Protein AF-A0A242CIC7-F1 (afdb_monomer)

Solvent-accessible surface area (backbone atoms only — not comparable to full-atom values): 12440 Å² total; per-residue (Å²): 144,64,64,70,62,53,52,51,50,52,54,49,51,50,52,51,52,51,50,51,50,53,52,51,51,52,52,53,53,57,56,50,52,55,54,49,56,48,49,65,59,65,66,69,69,70,73,77,73,68,78,68,70,86,58,58,61,48,79,48,71,53,71,60,80,69,95,62,93,54,74,66,44,75,40,49,36,36,38,29,45,32,29,76,38,94,53,45,26,36,42,35,35,36,75,48,55,43,27,36,24,71,46,100,85,60,76,71,42,80,46,87,42,37,66,61,77,85,74,32,29,34,46,64,65,62,46,68,89,56,33,43,70,45,89,76,72,34,34,33,43,52,55,77,32,44,58,73,32,63,55,73,56,49,28,52,40,38,28,45,36,65,89,53,56,56,83,72,56,63,82,37,48,79,46,72,48,76,47,77,49,59,37,55,56,55,85,64,48,53,29,44,72,74,48,78,58,46,79,62,90,46,82,54,37,37,61,50,51,56,46,48,58,73,72,44,129

Sequence (217 aa):
MSVKKRRKKINFFKRLLLLILVVLMMVIIATRIHDVYAANKATDEEVNDFRVSDLKTTIKETFTPPKDLNVNTPIEKNVTILNDQHQDVFIRVLVLPTIIAKSSGGEDLILPASFKGENPQLAIPFETTNWIDGEDGYFYYTKKLKKGEKSTSLFKQVRIISENINKHYLNAEVTIEIKVEGINTTPFAYRDAWWAGETPTKEPRIGIDTQLKLQIE

Organism: NCBI:txid1834181

Mean predicted aligned error: 14.28 Å

pLDDT: mean 78.69, std 18.76, range [28.19, 98.44]

Structure (mmCIF, N/CA/C/O backbone):
data_AF-A0A242CIC7-F1
#
_entry.id   AF-A0A242CIC7-F1
#
loop_
_atom_site.group_PDB
_atom_site.id
_atom_site.type_symbol
_atom_site.label_atom_id
_atom_site.label_alt_id
_atom_site.label_comp_id
_atom_site.label_asym_id
_atom_site.label_entity_id
_atom_site.label_seq_id
_atom_site.pdbx_PDB_ins_code
_atom_site.Cartn_x
_atom_site.Cartn_y
_atom_site.Cartn_z
_atom_site.occupancy
_atom_site.B_iso_or_equiv
_atom_site.auth_seq_id
_atom_site.auth_comp_id
_atom_site.auth_asym_id
_atom_site.auth_atom_id
_atom_site.pdbx_PDB_model_num
ATOM 1 N N . MET A 1 1 ? 23.698 -62.688 75.841 1.00 53.62 1 MET A N 1
ATOM 2 C CA . MET A 1 1 ? 24.184 -62.104 74.562 1.00 53.62 1 MET A CA 1
ATOM 3 C C . MET A 1 1 ? 23.036 -61.816 73.562 1.00 53.62 1 MET A C 1
ATOM 5 O O . MET A 1 1 ? 23.097 -62.254 72.421 1.00 53.62 1 MET A O 1
ATOM 9 N N . SER A 1 2 ? 21.978 -61.081 73.956 1.00 57.16 2 SER A N 1
ATOM 10 C CA . SER A 1 2 ? 20.703 -61.032 73.188 1.00 57.16 2 SER A CA 1
ATOM 11 C C . SER A 1 2 ? 20.239 -59.620 72.760 1.00 57.16 2 SER A C 1
ATOM 13 O O . SER A 1 2 ? 19.702 -59.442 71.669 1.00 57.16 2 SER A O 1
ATOM 15 N N . VAL A 1 3 ? 20.542 -58.565 73.527 1.00 53.34 3 VAL A N 1
ATOM 16 C CA . VAL A 1 3 ? 19.965 -57.223 73.275 1.00 53.34 3 VAL A CA 1
ATOM 17 C C . VAL A 1 3 ? 20.714 -56.414 72.198 1.00 53.34 3 VAL A C 1
ATOM 19 O O . VAL A 1 3 ? 20.081 -55.788 71.346 1.00 53.34 3 VAL A O 1
ATOM 22 N N . LYS A 1 4 ? 22.059 -56.465 72.152 1.00 51.59 4 LYS A N 1
ATOM 23 C CA . LYS A 1 4 ? 22.872 -55.741 71.141 1.00 51.59 4 LYS A CA 1
ATOM 24 C C . LYS A 1 4 ? 22.633 -56.244 69.706 1.00 51.59 4 LYS A C 1
ATOM 26 O O . LYS A 1 4 ? 22.556 -55.429 68.789 1.00 51.59 4 LYS A O 1
ATOM 31 N N . LYS A 1 5 ? 22.462 -57.562 69.503 1.00 53.44 5 LYS A N 1
ATOM 32 C CA . LYS A 1 5 ? 22.128 -58.154 68.188 1.00 53.44 5 LYS A CA 1
ATOM 33 C C . LYS A 1 5 ? 20.717 -57.760 67.730 1.00 53.44 5 LYS A C 1
ATOM 35 O O . LYS A 1 5 ? 20.535 -57.443 66.558 1.00 53.44 5 LYS A O 1
ATOM 40 N N . ARG A 1 6 ? 19.748 -57.699 68.655 1.00 54.16 6 ARG A N 1
ATOM 41 C CA . ARG A 1 6 ? 18.365 -57.273 68.377 1.00 54.16 6 ARG A CA 1
ATOM 42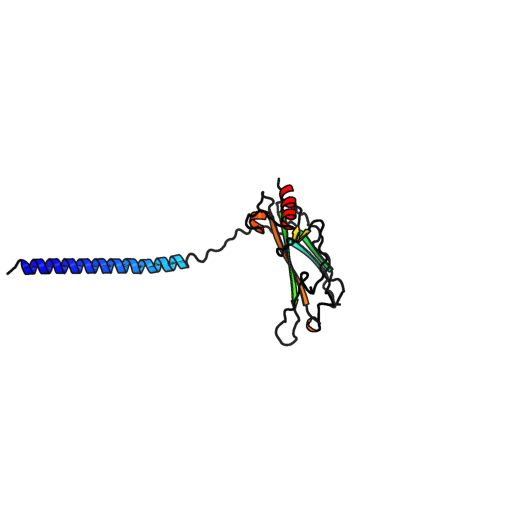 C C . ARG A 1 6 ? 18.293 -55.787 67.995 1.00 54.16 6 ARG A C 1
ATOM 44 O O . ARG A 1 6 ? 17.684 -55.467 66.983 1.00 54.16 6 ARG A O 1
ATOM 51 N N . ARG A 1 7 ? 19.012 -54.899 68.703 1.00 54.88 7 ARG A N 1
ATOM 52 C CA . ARG A 1 7 ? 19.146 -53.470 68.333 1.00 54.88 7 ARG A CA 1
ATOM 53 C C . ARG A 1 7 ? 19.857 -53.259 66.987 1.00 54.88 7 ARG A C 1
ATOM 55 O O . ARG A 1 7 ? 19.391 -52.451 66.192 1.00 54.88 7 ARG A O 1
ATOM 62 N N . LYS A 1 8 ? 20.930 -54.009 66.685 1.00 54.97 8 LYS A N 1
ATOM 63 C CA . LYS A 1 8 ? 21.594 -53.963 65.362 1.00 54.97 8 LYS A CA 1
ATOM 64 C C . LYS A 1 8 ? 20.674 -54.438 64.230 1.00 54.97 8 LYS A C 1
ATOM 66 O O . LYS A 1 8 ? 20.627 -53.771 63.204 1.00 54.97 8 LYS A O 1
ATOM 71 N N . LYS A 1 9 ? 19.906 -55.521 64.427 1.00 57.75 9 LYS A N 1
ATOM 72 C CA . LYS A 1 9 ? 18.885 -55.976 63.463 1.00 57.75 9 LYS A CA 1
ATOM 73 C C . LYS A 1 9 ? 17.794 -54.924 63.254 1.00 57.75 9 LYS A C 1
ATOM 75 O O . LYS A 1 9 ? 17.477 -54.631 62.114 1.00 57.75 9 LYS A O 1
ATOM 80 N N . ILE A 1 10 ? 17.275 -54.304 64.316 1.00 59.38 10 ILE A N 1
ATOM 81 C CA . ILE A 1 10 ? 16.257 -53.241 64.207 1.00 59.38 10 ILE A CA 1
ATOM 82 C C . ILE A 1 10 ? 16.804 -52.027 63.443 1.00 59.38 10 ILE A C 1
ATOM 84 O O . ILE A 1 10 ? 16.120 -51.499 62.575 1.00 59.38 10 ILE A O 1
ATOM 88 N N . ASN A 1 11 ? 18.046 -51.609 63.703 1.00 59.47 11 ASN A N 1
ATOM 89 C CA . ASN A 1 11 ? 18.667 -50.499 62.974 1.00 59.47 11 ASN A CA 1
ATOM 90 C C . ASN A 1 11 ? 18.975 -50.860 61.511 1.00 59.47 11 ASN A C 1
ATOM 92 O O . ASN A 1 11 ? 18.881 -49.995 60.646 1.00 59.47 11 ASN A O 1
ATOM 96 N N . PHE A 1 12 ? 19.301 -52.125 61.226 1.00 70.38 12 PHE A N 1
ATOM 97 C CA . PHE A 1 12 ? 19.456 -52.639 59.864 1.00 70.38 12 PHE A CA 1
ATOM 98 C C . PHE A 1 12 ? 18.117 -52.646 59.115 1.00 70.38 12 PHE A C 1
ATOM 100 O O . PHE A 1 12 ? 18.045 -52.098 58.025 1.00 70.38 12 PHE A O 1
ATOM 107 N N . PHE A 1 13 ? 17.040 -53.152 59.729 1.00 71.44 13 PHE A N 1
ATOM 108 C CA . PHE A 1 13 ? 15.692 -53.117 59.152 1.00 71.44 13 PHE A CA 1
ATOM 109 C C . PHE A 1 13 ? 15.174 -51.689 58.956 1.00 71.44 13 PHE A C 1
ATOM 111 O O . PHE A 1 13 ? 14.555 -51.418 57.939 1.00 71.44 13 PHE A O 1
ATOM 118 N N . LYS A 1 14 ? 15.472 -50.752 59.867 1.00 70.00 14 LYS A N 1
ATOM 119 C CA . LYS A 1 14 ? 15.133 -49.328 59.693 1.00 70.00 14 LYS A CA 1
ATOM 120 C C . LYS A 1 14 ? 15.896 -48.685 58.534 1.00 70.00 14 LYS A C 1
ATOM 122 O O . LYS A 1 14 ? 15.297 -47.943 57.769 1.00 70.00 14 LYS A O 1
ATOM 127 N N . ARG A 1 15 ? 17.194 -48.975 58.381 1.00 73.00 15 ARG A N 1
ATOM 128 C CA . ARG A 1 15 ? 18.002 -48.487 57.246 1.00 73.00 15 ARG A CA 1
ATOM 129 C C . ARG A 1 15 ? 17.564 -49.113 55.922 1.00 73.00 15 ARG A C 1
ATOM 131 O O . ARG A 1 15 ? 17.525 -48.413 54.921 1.00 73.00 15 ARG A O 1
ATOM 138 N N . LEU A 1 16 ? 17.189 -50.391 55.936 1.00 78.12 16 LEU A N 1
ATOM 139 C CA . LEU A 1 16 ? 16.638 -51.096 54.780 1.00 78.12 16 LEU A CA 1
ATOM 140 C C . LEU A 1 16 ? 15.267 -50.530 54.385 1.00 78.12 16 LEU A C 1
ATOM 142 O O . LEU A 1 16 ? 15.045 -50.247 53.217 1.00 78.12 16 LEU A O 1
ATOM 146 N N . LEU A 1 17 ? 14.385 -50.285 55.359 1.00 81.44 17 LEU A N 1
ATOM 147 C CA . LEU A 1 17 ? 13.091 -49.631 55.146 1.00 81.44 17 LEU A CA 1
ATOM 148 C C . LEU A 1 17 ? 13.265 -48.218 54.572 1.00 81.44 17 LEU A C 1
ATOM 150 O O . LEU A 1 17 ? 12.546 -47.837 53.655 1.00 81.44 17 LEU A O 1
ATOM 154 N N . LEU A 1 18 ? 14.239 -47.457 55.081 1.00 79.81 18 LEU A N 1
ATOM 155 C CA . LEU A 1 18 ? 14.525 -46.100 54.617 1.00 79.81 18 LEU A CA 1
ATOM 156 C C . LEU A 1 18 ? 15.101 -46.097 53.192 1.00 79.81 18 LEU A C 1
ATOM 158 O O . LEU A 1 18 ? 14.697 -45.273 52.381 1.00 79.81 18 LEU A O 1
ATOM 162 N N . LEU A 1 19 ? 15.968 -47.060 52.858 1.00 82.62 19 LEU A N 1
ATOM 163 C CA . LEU A 1 19 ? 16.454 -47.268 51.490 1.00 82.62 19 LEU A CA 1
ATOM 164 C C . LEU A 1 19 ? 15.319 -47.638 50.528 1.00 82.62 19 LEU A C 1
ATOM 166 O O . LEU A 1 19 ? 15.247 -47.075 49.441 1.00 82.62 19 LEU A O 1
ATOM 170 N N . ILE A 1 20 ? 14.407 -48.525 50.936 1.00 84.88 20 ILE A N 1
ATOM 171 C CA . ILE A 1 20 ? 13.237 -48.899 50.128 1.00 84.88 20 ILE A CA 1
ATOM 172 C C . ILE A 1 20 ? 12.343 -47.679 49.880 1.00 84.88 20 ILE A C 1
ATOM 174 O O . ILE A 1 20 ? 11.916 -47.466 48.752 1.00 84.88 20 ILE A O 1
ATOM 178 N N . LEU A 1 21 ? 12.111 -46.844 50.897 1.00 81.94 21 LEU A N 1
ATOM 179 C CA . LEU A 1 21 ? 11.338 -45.604 50.770 1.00 81.94 21 LEU A CA 1
ATOM 180 C C . LEU A 1 21 ? 11.982 -44.601 49.804 1.00 81.94 21 LEU A C 1
ATOM 182 O O . LEU A 1 21 ? 11.282 -44.016 48.981 1.00 81.94 21 LEU A O 1
ATOM 186 N N . VAL A 1 22 ? 13.307 -44.431 49.863 1.00 83.88 22 VAL A N 1
ATOM 187 C CA . VAL A 1 22 ? 14.047 -43.546 48.946 1.00 83.88 22 VAL A CA 1
ATOM 188 C C . VAL A 1 22 ? 13.984 -44.062 47.508 1.00 83.88 22 VAL A C 1
ATOM 190 O O . VAL A 1 22 ? 13.754 -43.282 46.587 1.00 83.88 22 VAL A O 1
ATOM 193 N N . VAL A 1 23 ? 14.127 -45.374 47.302 1.00 84.31 23 VAL A N 1
ATOM 194 C CA . VAL A 1 23 ? 13.991 -45.986 45.971 1.00 84.31 23 VAL A CA 1
ATOM 195 C C . VAL A 1 23 ? 12.563 -45.831 45.447 1.00 84.31 23 VAL A C 1
ATOM 197 O O . VAL A 1 23 ? 12.385 -45.447 44.295 1.00 84.31 23 VAL A O 1
ATOM 200 N N . LEU A 1 24 ? 11.548 -46.037 46.292 1.00 82.00 24 LEU A N 1
ATOM 201 C CA . LEU A 1 24 ? 10.144 -45.839 45.924 1.00 82.00 24 LEU A CA 1
ATOM 202 C C . LEU A 1 24 ? 9.878 -44.386 45.499 1.00 82.00 24 LEU A C 1
ATOM 204 O O . LEU A 1 24 ? 9.210 -44.140 44.500 1.00 82.00 24 LEU A O 1
ATOM 208 N N . MET A 1 25 ? 10.457 -43.423 46.218 1.00 80.38 25 MET A N 1
ATOM 209 C CA . MET A 1 25 ? 10.353 -42.000 45.900 1.00 80.38 25 MET A CA 1
ATOM 210 C C . MET A 1 25 ? 11.054 -41.649 44.580 1.00 80.38 25 MET A C 1
ATOM 212 O O . MET A 1 25 ? 10.498 -40.893 43.787 1.00 80.38 25 MET A O 1
ATOM 216 N N . MET A 1 26 ? 12.219 -42.240 44.289 1.00 79.81 26 MET A N 1
ATOM 217 C CA . MET A 1 26 ? 12.889 -42.062 42.993 1.00 79.81 26 MET A CA 1
ATOM 218 C C . MET A 1 26 ? 12.098 -42.672 41.831 1.00 79.81 26 MET A C 1
ATOM 220 O O . MET A 1 26 ? 12.040 -42.065 40.765 1.00 79.81 26 MET A O 1
ATOM 224 N N . VAL A 1 27 ? 11.438 -43.817 42.033 1.00 79.25 27 VAL A N 1
ATOM 225 C CA . VAL A 1 27 ? 10.550 -44.420 41.023 1.00 79.25 27 VAL A CA 1
ATOM 226 C C . VAL A 1 27 ? 9.347 -43.512 40.749 1.00 79.25 27 VAL A C 1
ATOM 228 O O . VAL A 1 27 ? 9.020 -43.273 39.589 1.00 79.25 27 VAL A O 1
ATOM 231 N N . ILE A 1 28 ? 8.741 -42.926 41.789 1.00 76.62 28 ILE A N 1
ATOM 232 C CA . ILE A 1 28 ? 7.645 -41.958 41.627 1.00 76.62 28 ILE A CA 1
ATOM 233 C C . ILE A 1 28 ? 8.123 -40.735 40.830 1.00 76.62 28 ILE A C 1
ATOM 235 O O . ILE A 1 28 ? 7.464 -40.343 39.871 1.00 76.62 28 ILE A O 1
ATOM 239 N N . ILE A 1 29 ? 9.291 -40.168 41.152 1.00 73.38 29 ILE A N 1
ATOM 240 C CA . ILE A 1 29 ? 9.846 -39.020 40.414 1.00 73.38 29 ILE A CA 1
ATOM 241 C C . ILE A 1 29 ? 10.132 -39.390 38.948 1.00 73.38 29 ILE A C 1
ATOM 243 O O . ILE A 1 29 ? 9.762 -38.635 38.053 1.00 73.38 29 ILE A O 1
ATOM 247 N N . ALA A 1 30 ? 10.709 -40.566 38.680 1.00 68.50 30 ALA A N 1
ATOM 248 C CA . ALA A 1 30 ? 11.001 -41.024 37.320 1.00 68.50 30 ALA A CA 1
ATOM 249 C C . ALA A 1 30 ? 9.732 -41.220 36.468 1.00 68.50 30 ALA A C 1
ATOM 251 O O . ALA A 1 30 ? 9.727 -40.851 35.296 1.00 68.50 30 ALA A O 1
ATOM 252 N N . THR A 1 31 ? 8.639 -41.729 37.054 1.00 62.94 31 THR A N 1
ATOM 253 C CA . THR A 1 31 ? 7.348 -41.840 36.345 1.00 62.94 31 THR A CA 1
ATOM 254 C C . THR A 1 31 ? 6.739 -40.473 36.019 1.00 62.94 31 THR A C 1
ATOM 256 O O . THR A 1 31 ? 6.221 -40.285 34.923 1.00 62.94 31 THR A O 1
ATOM 259 N N . ARG A 1 32 ? 6.888 -39.480 36.908 1.00 58.00 32 ARG A N 1
ATOM 260 C CA . ARG A 1 32 ? 6.399 -38.109 36.677 1.00 58.00 32 ARG A CA 1
ATOM 261 C C . ARG A 1 32 ? 7.165 -37.369 35.579 1.00 58.00 32 ARG A C 1
ATOM 263 O O . ARG A 1 32 ? 6.572 -36.542 34.899 1.00 58.00 32 ARG A O 1
ATOM 270 N N . ILE A 1 33 ? 8.453 -37.660 35.372 1.00 57.38 33 ILE A N 1
ATOM 271 C CA . ILE A 1 33 ? 9.244 -37.037 34.293 1.00 57.38 33 ILE A CA 1
ATOM 272 C C . ILE A 1 33 ? 8.679 -37.403 32.910 1.00 57.38 33 ILE A C 1
ATOM 274 O O . ILE A 1 33 ? 8.700 -36.567 32.011 1.00 57.38 33 ILE A O 1
ATOM 278 N N . HIS A 1 34 ? 8.117 -38.605 32.742 1.00 54.16 34 HIS A N 1
ATOM 279 C CA . HIS A 1 34 ? 7.520 -39.032 31.473 1.00 54.16 34 HIS A CA 1
ATOM 280 C C . HIS A 1 34 ? 6.208 -38.286 31.166 1.00 54.16 34 HIS A C 1
ATOM 282 O O . HIS A 1 34 ? 5.995 -37.872 30.026 1.00 54.16 34 HIS A O 1
ATOM 288 N N . ASP A 1 35 ? 5.380 -38.040 32.189 1.00 53.19 35 ASP A N 1
ATOM 289 C CA . ASP A 1 35 ? 4.156 -37.235 32.071 1.00 53.19 35 ASP A CA 1
ATOM 290 C C . ASP A 1 35 ? 4.476 -35.762 31.777 1.00 53.19 35 ASP A C 1
ATOM 292 O O . ASP A 1 35 ? 3.782 -35.130 30.991 1.00 53.19 35 ASP A O 1
ATOM 296 N N . VAL A 1 36 ? 5.551 -35.213 32.359 1.00 56.25 36 VAL A N 1
ATOM 297 C CA . VAL A 1 36 ? 6.012 -33.835 32.101 1.00 56.25 36 VAL A CA 1
ATOM 298 C C . VAL A 1 36 ? 6.609 -33.691 30.699 1.00 56.25 36 VAL A C 1
ATOM 300 O O . VAL A 1 36 ? 6.385 -32.679 30.045 1.00 56.25 36 VAL A O 1
ATOM 303 N N . TYR A 1 37 ? 7.335 -34.696 30.201 1.00 53.78 37 TYR A N 1
ATOM 304 C CA . TYR A 1 37 ? 7.873 -34.685 28.836 1.00 53.78 37 TYR A CA 1
ATOM 305 C C . TYR A 1 37 ? 6.760 -34.816 27.787 1.00 53.78 37 TYR A C 1
ATOM 307 O O . TYR A 1 37 ? 6.842 -34.201 26.727 1.00 53.78 37 TYR A O 1
ATOM 315 N N . ALA A 1 38 ? 5.701 -35.573 28.098 1.00 53.69 38 ALA A N 1
ATOM 316 C CA . ALA A 1 38 ? 4.487 -35.629 27.293 1.00 53.69 38 ALA A CA 1
ATOM 317 C C . ALA A 1 38 ? 3.666 -34.338 27.407 1.00 53.69 38 ALA A C 1
ATOM 319 O O . ALA A 1 38 ? 3.218 -33.853 26.385 1.00 53.69 38 ALA A O 1
ATOM 320 N N . ALA A 1 39 ? 3.520 -33.739 28.593 1.00 52.50 39 ALA A N 1
ATOM 321 C CA . ALA A 1 39 ? 2.802 -32.477 28.776 1.00 52.50 39 ALA A CA 1
ATOM 322 C C . ALA A 1 39 ? 3.506 -31.305 28.076 1.00 52.50 39 ALA A C 1
ATOM 324 O O . ALA A 1 39 ? 2.843 -30.559 27.374 1.00 52.50 39 ALA A O 1
ATOM 325 N N . ASN A 1 40 ? 4.839 -31.206 28.165 1.00 45.78 40 ASN A N 1
ATOM 326 C CA . ASN A 1 40 ? 5.616 -30.182 27.454 1.00 45.78 40 ASN A CA 1
ATOM 327 C C . ASN A 1 40 ? 5.707 -30.423 25.937 1.00 45.78 40 ASN A C 1
ATOM 329 O O . ASN A 1 40 ? 5.999 -29.487 25.205 1.00 45.78 40 ASN A O 1
ATOM 333 N N . LYS A 1 41 ? 5.476 -31.653 25.446 1.00 49.53 41 LYS A N 1
ATOM 334 C CA . LYS A 1 41 ? 5.282 -31.924 24.006 1.00 49.53 41 LYS A CA 1
ATOM 335 C C . LYS A 1 41 ? 3.821 -31.834 23.557 1.00 49.53 41 LYS A C 1
ATOM 337 O O . LYS A 1 41 ? 3.576 -31.674 22.370 1.00 49.53 41 LYS A O 1
ATOM 342 N N . ALA A 1 42 ? 2.867 -31.966 24.474 1.00 41.56 42 ALA A N 1
ATOM 343 C CA . ALA A 1 42 ? 1.435 -31.819 24.223 1.00 41.56 42 ALA A CA 1
ATOM 344 C C . ALA A 1 42 ? 0.977 -30.356 24.324 1.00 41.56 42 ALA A C 1
ATOM 346 O O . ALA A 1 42 ? -0.159 -30.052 23.980 1.00 41.56 42 ALA A O 1
ATOM 347 N N . THR A 1 43 ? 1.862 -29.451 24.745 1.00 47.97 43 THR A N 1
ATOM 348 C CA . THR A 1 43 ? 1.704 -27.995 24.661 1.00 47.97 43 THR A CA 1
ATOM 349 C C . THR A 1 43 ? 2.546 -27.403 23.531 1.00 47.97 43 THR A C 1
ATOM 351 O O . THR A 1 43 ? 3.192 -26.383 23.732 1.00 47.97 43 THR A O 1
ATOM 354 N N . ASP A 1 44 ? 2.602 -28.064 22.373 1.00 45.66 44 ASP A N 1
ATOM 355 C CA . ASP A 1 44 ? 3.184 -27.457 21.163 1.00 45.66 44 ASP A CA 1
ATOM 356 C C . ASP A 1 44 ? 2.474 -27.878 19.861 1.00 45.66 44 ASP A C 1
ATOM 358 O O . ASP A 1 44 ? 2.996 -27.742 18.759 1.00 45.66 44 ASP A O 1
ATOM 362 N N . GLU A 1 45 ? 1.223 -28.321 19.985 1.00 41.06 45 GLU A N 1
ATOM 363 C CA . GLU A 1 45 ? 0.196 -27.909 19.032 1.00 41.06 45 GLU A CA 1
ATOM 364 C C . GLU A 1 45 ? -0.716 -26.935 19.776 1.00 41.06 45 GLU A C 1
ATOM 366 O O . GLU A 1 45 ? -1.901 -27.186 20.002 1.00 41.06 45 GLU A O 1
ATOM 371 N N . GLU A 1 46 ? -0.167 -25.775 20.153 1.00 38.53 46 GLU A N 1
ATOM 372 C CA . GLU A 1 46 ? -0.998 -24.589 20.011 1.00 38.53 46 GLU A CA 1
ATOM 373 C C . GLU A 1 46 ? -1.301 -24.509 18.517 1.00 38.53 46 GLU A C 1
ATOM 375 O O . GLU A 1 46 ? -0.538 -23.967 17.715 1.00 38.53 46 GLU A O 1
ATOM 380 N N . VAL A 1 47 ? -2.421 -25.131 18.129 1.00 33.97 47 VAL A N 1
ATOM 381 C CA . VAL A 1 47 ? -3.205 -24.639 17.013 1.00 33.97 47 VAL A CA 1
ATOM 382 C C . VAL A 1 47 ? -3.407 -23.187 17.376 1.00 33.97 47 VAL A C 1
ATOM 384 O O . VAL A 1 47 ? -4.247 -22.836 18.203 1.00 33.97 47 VAL A O 1
ATOM 387 N N . ASN A 1 48 ? -2.537 -22.365 16.811 1.00 31.45 48 ASN A N 1
ATOM 388 C CA . ASN A 1 48 ? -2.710 -20.948 16.695 1.00 31.45 48 ASN A CA 1
ATOM 389 C C . ASN A 1 48 ? -3.941 -20.807 15.802 1.00 31.45 48 ASN A C 1
ATOM 391 O O . ASN A 1 48 ? -3.858 -20.501 14.614 1.00 31.45 48 ASN A O 1
ATOM 395 N N . ASP A 1 49 ? -5.110 -21.071 16.385 1.00 29.73 49 ASP A N 1
ATOM 396 C CA . ASP A 1 49 ? -6.374 -20.539 15.939 1.00 29.73 49 ASP A CA 1
ATOM 397 C C . ASP A 1 49 ? -6.288 -19.059 16.306 1.00 29.73 49 ASP A C 1
ATOM 399 O O . ASP A 1 49 ? -6.954 -18.541 17.206 1.00 29.73 49 ASP A O 1
ATOM 403 N N . PHE A 1 50 ? -5.361 -18.369 15.625 1.00 30.45 50 PHE A N 1
ATOM 404 C CA . PHE A 1 50 ? -5.496 -16.963 15.366 1.00 30.45 50 PHE A CA 1
ATOM 405 C C . PHE A 1 50 ? -6.908 -16.876 14.837 1.00 30.45 50 PHE A C 1
ATOM 407 O O . PHE A 1 50 ? -7.198 -17.347 13.738 1.00 30.45 50 PHE A O 1
ATOM 414 N N . ARG A 1 51 ? -7.805 -16.322 15.648 1.00 28.19 51 ARG A N 1
ATOM 415 C CA . ARG A 1 51 ? -9.068 -15.808 15.156 1.00 28.19 51 ARG A CA 1
ATOM 416 C C . ARG A 1 51 ? -8.677 -14.705 14.184 1.00 28.19 51 ARG A C 1
ATOM 418 O O . ARG A 1 51 ? -8.666 -13.531 14.542 1.00 28.19 51 ARG A O 1
ATOM 425 N N . VAL A 1 52 ? -8.316 -15.096 12.963 1.00 34.44 52 VAL A N 1
ATOM 426 C CA . VAL A 1 52 ? -8.403 -14.274 11.777 1.00 34.44 52 VAL A CA 1
ATOM 427 C C . VAL A 1 52 ? -9.885 -13.961 11.757 1.00 34.44 52 VAL A C 1
ATOM 429 O O . VAL A 1 52 ? -10.710 -14.779 11.356 1.00 34.44 52 VAL A O 1
ATOM 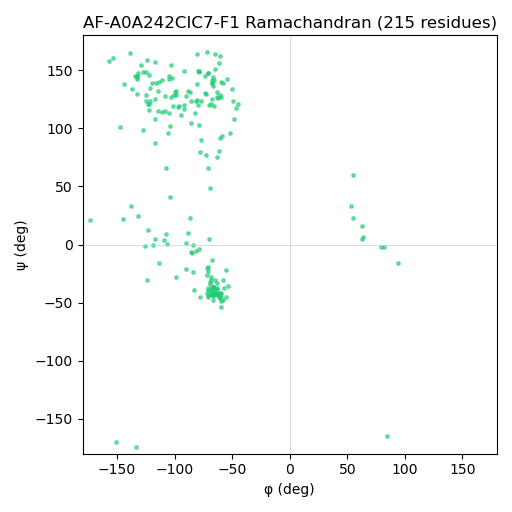432 N N . SER A 1 53 ? -10.250 -12.826 12.360 1.00 35.69 53 SER A N 1
ATOM 433 C CA . SER A 1 53 ? -11.537 -12.213 12.091 1.00 35.69 53 SER A CA 1
ATOM 434 C C . SER A 1 53 ? -11.667 -12.280 10.580 1.00 35.69 53 SER A C 1
ATOM 436 O O . SER A 1 53 ? -10.741 -11.857 9.890 1.00 35.69 53 SER A O 1
ATOM 438 N N . ASP A 1 54 ? -12.721 -12.948 10.116 1.00 40.88 54 ASP A N 1
ATOM 439 C CA . ASP A 1 54 ? -12.957 -13.406 8.743 1.00 40.88 54 ASP A CA 1
ATOM 440 C C . ASP A 1 54 ? -13.212 -12.198 7.807 1.00 40.88 54 ASP A C 1
ATOM 442 O O . ASP A 1 54 ? -14.191 -12.137 7.068 1.00 40.88 54 ASP A O 1
ATOM 446 N N . LEU A 1 55 ? -12.344 -11.186 7.901 1.00 45.84 55 LEU A N 1
ATOM 447 C CA . LEU A 1 55 ? -12.273 -9.944 7.154 1.00 45.84 55 LEU A CA 1
ATOM 448 C C . LEU A 1 55 ? -1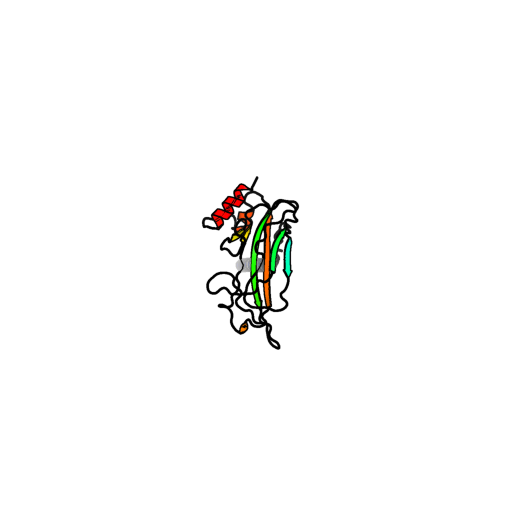1.777 -10.299 5.761 1.00 45.84 55 LEU A C 1
ATOM 450 O O . LEU A 1 55 ? -10.615 -10.115 5.400 1.00 45.84 55 LEU A O 1
ATOM 454 N N . LYS A 1 56 ? -12.686 -10.848 4.963 1.00 48.16 56 LYS A N 1
ATOM 455 C CA . LYS A 1 56 ? -12.469 -11.002 3.533 1.00 48.16 56 LYS A CA 1
ATOM 456 C C . LYS A 1 56 ? -12.454 -9.590 2.955 1.00 48.16 56 LYS A C 1
ATOM 458 O O 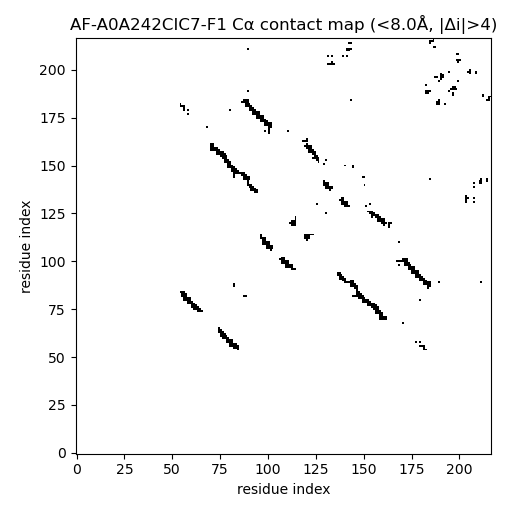. LYS A 1 56 ? -13.309 -8.758 3.221 1.00 48.16 56 LYS A O 1
ATOM 463 N N . THR A 1 57 ? -11.389 -9.256 2.255 1.00 45.53 57 THR A N 1
ATOM 464 C CA . THR A 1 57 ? -11.356 -8.082 1.393 1.00 45.53 57 THR A CA 1
ATOM 465 C C . THR A 1 57 ? -10.955 -8.615 0.040 1.00 45.53 57 THR A C 1
ATOM 467 O O . THR A 1 57 ? -9.962 -9.329 -0.098 1.00 45.53 57 THR A O 1
ATOM 470 N N . THR A 1 58 ? -11.783 -8.356 -0.965 1.00 60.34 58 THR A N 1
ATOM 471 C CA . THR A 1 58 ? -11.529 -8.891 -2.296 1.00 60.34 58 THR A CA 1
ATOM 472 C C . THR A 1 58 ? -10.710 -7.879 -3.080 1.00 60.34 58 THR A C 1
ATOM 474 O O . THR A 1 58 ? -11.164 -6.762 -3.351 1.00 60.34 58 THR A O 1
ATOM 477 N N . ILE A 1 59 ? -9.520 -8.293 -3.511 1.00 65.44 59 ILE A N 1
ATOM 478 C CA . ILE A 1 59 ? -8.743 -7.549 -4.500 1.00 65.44 59 ILE A CA 1
ATOM 479 C C . ILE A 1 59 ? -9.486 -7.646 -5.834 1.00 65.44 59 ILE A C 1
ATOM 481 O O . ILE A 1 59 ? -9.747 -8.733 -6.353 1.00 65.44 59 ILE A O 1
ATOM 485 N N . LYS A 1 60 ? -9.863 -6.496 -6.390 1.00 59.38 60 LYS A N 1
ATOM 486 C CA . LYS A 1 60 ? -10.374 -6.392 -7.754 1.00 59.38 60 LYS A CA 1
ATOM 487 C C . LYS A 1 60 ? -9.264 -5.813 -8.611 1.00 59.38 60 LYS A C 1
ATOM 489 O O . LYS A 1 60 ? -9.018 -4.604 -8.581 1.00 59.38 60 LYS A O 1
ATOM 494 N N . GLU A 1 61 ? -8.611 -6.697 -9.357 1.00 54.16 61 GLU A N 1
ATOM 495 C CA . GLU A 1 61 ? -7.630 -6.321 -10.362 1.00 54.16 61 GLU A CA 1
ATOM 496 C C . GLU A 1 61 ? -8.190 -6.461 -11.777 1.00 54.16 61 GLU A C 1
ATOM 498 O O . GLU A 1 61 ? -8.956 -7.370 -12.096 1.00 54.16 61 GLU A O 1
ATOM 503 N N . THR A 1 62 ? -7.814 -5.523 -12.634 1.00 46.31 62 THR A N 1
ATOM 504 C CA . THR A 1 62 ? -7.878 -5.704 -14.083 1.00 46.31 62 THR A CA 1
ATOM 505 C C . THR A 1 62 ? -6.441 -5.688 -14.569 1.00 46.31 62 THR A C 1
ATOM 507 O O . THR A 1 62 ? -5.748 -4.683 -14.394 1.00 46.31 62 THR A O 1
ATOM 510 N N . PHE A 1 63 ? -5.992 -6.823 -15.101 1.00 43.50 63 PHE A N 1
ATOM 511 C CA . PHE A 1 63 ? -4.651 -7.014 -15.636 1.00 43.50 63 PHE A CA 1
ATOM 512 C C . PHE A 1 63 ? -4.765 -7.441 -17.093 1.00 43.50 63 PHE A C 1
ATOM 514 O O . PHE A 1 63 ? -5.380 -8.464 -17.396 1.00 43.50 63 PHE A O 1
ATOM 521 N N . THR A 1 64 ? -4.174 -6.651 -17.982 1.00 45.44 64 THR A N 1
ATOM 522 C CA . THR A 1 64 ? -4.062 -6.998 -19.397 1.00 45.44 64 THR A CA 1
ATOM 523 C C . THR A 1 64 ? -2.607 -7.397 -19.633 1.00 45.44 64 THR A C 1
ATOM 525 O O . THR A 1 64 ? -1.765 -6.506 -19.775 1.00 45.44 64 THR A O 1
ATOM 528 N N . PRO A 1 65 ? -2.267 -8.702 -19.610 1.00 44.72 65 PRO A N 1
ATOM 529 C CA . PRO A 1 65 ? -0.890 -9.137 -19.803 1.00 44.72 65 PRO A CA 1
ATOM 530 C C . PRO A 1 65 ? -0.392 -8.662 -21.175 1.00 44.72 65 PRO A C 1
ATOM 532 O O . PRO A 1 65 ? -1.063 -8.905 -22.184 1.00 44.72 65 PRO A O 1
ATOM 535 N N . PRO A 1 66 ? 0.756 -7.969 -21.247 1.00 44.94 66 PRO A N 1
ATOM 536 C CA . PRO A 1 66 ? 1.308 -7.547 -22.521 1.00 44.94 66 PRO A CA 1
ATOM 537 C C . PRO A 1 66 ? 1.759 -8.781 -23.309 1.00 44.94 66 PRO A C 1
ATOM 539 O O . PRO A 1 66 ? 2.339 -9.712 -22.755 1.00 44.94 66 PRO A O 1
ATOM 542 N N . LYS A 1 67 ? 1.487 -8.783 -24.618 1.00 42.78 67 LYS A N 1
ATOM 543 C CA . LYS A 1 67 ? 1.870 -9.877 -25.524 1.00 42.78 67 LYS A CA 1
ATOM 544 C C . LYS A 1 67 ? 3.391 -9.957 -25.727 1.00 42.78 67 LYS A C 1
ATOM 546 O O . LYS A 1 67 ? 3.906 -11.046 -25.930 1.00 42.78 67 LYS A O 1
ATOM 551 N N . ASP A 1 68 ? 4.070 -8.814 -25.594 1.00 48.72 68 ASP A N 1
ATOM 552 C CA . ASP A 1 68 ? 5.523 -8.655 -25.605 1.00 48.72 68 ASP A CA 1
ATOM 553 C C . ASP A 1 68 ? 5.930 -7.672 -24.496 1.00 48.72 68 ASP A C 1
ATOM 555 O O . ASP A 1 68 ? 5.341 -6.594 -24.357 1.00 48.72 68 ASP A O 1
ATOM 559 N N . LEU A 1 69 ? 6.949 -8.020 -23.710 1.00 52.12 69 LEU A N 1
ATOM 560 C CA . LEU A 1 69 ? 7.492 -7.167 -22.652 1.00 52.12 69 LEU A CA 1
ATOM 561 C C . LEU A 1 69 ? 8.397 -6.088 -23.265 1.00 52.12 69 LEU A C 1
ATOM 563 O O . LEU A 1 69 ? 9.620 -6.197 -23.288 1.00 52.12 69 LEU A O 1
ATOM 567 N N . ASN A 1 70 ? 7.776 -5.037 -23.805 1.00 57.50 70 ASN A N 1
ATOM 568 C CA . ASN A 1 70 ? 8.499 -3.877 -24.312 1.00 57.50 70 ASN A CA 1
ATOM 569 C C . ASN A 1 70 ? 8.907 -2.957 -23.160 1.00 57.50 70 ASN A C 1
ATOM 571 O O . ASN A 1 70 ? 8.072 -2.412 -22.432 1.00 57.50 70 ASN A O 1
ATOM 575 N N . VAL A 1 71 ? 10.215 -2.757 -23.023 1.00 62.03 71 VAL A N 1
ATOM 576 C CA . VAL A 1 71 ? 10.811 -1.843 -22.046 1.00 62.03 71 VAL A CA 1
ATOM 577 C C . VAL A 1 71 ? 10.207 -0.439 -22.206 1.00 62.03 71 VAL A C 1
ATOM 579 O O . VAL A 1 71 ? 9.912 -0.009 -23.320 1.00 62.03 71 VAL A O 1
ATOM 582 N N . ASN A 1 72 ? 9.989 0.270 -21.093 1.00 60.28 72 ASN A N 1
ATOM 583 C CA . ASN A 1 72 ? 9.354 1.596 -21.032 1.00 60.28 72 ASN A CA 1
ATOM 584 C C . ASN A 1 72 ? 7.887 1.668 -21.504 1.00 60.28 72 ASN A C 1
ATOM 586 O O . ASN A 1 72 ? 7.302 2.754 -21.503 1.00 60.28 72 ASN A O 1
ATOM 590 N N . THR A 1 73 ? 7.250 0.542 -21.839 1.00 67.56 73 THR A N 1
ATOM 591 C CA . THR A 1 73 ? 5.812 0.516 -22.142 1.00 67.56 73 THR A CA 1
ATOM 592 C C . THR A 1 73 ? 5.011 0.335 -20.847 1.00 67.56 73 THR A C 1
ATOM 594 O O . THR A 1 73 ? 5.353 -0.534 -20.041 1.00 67.56 73 TH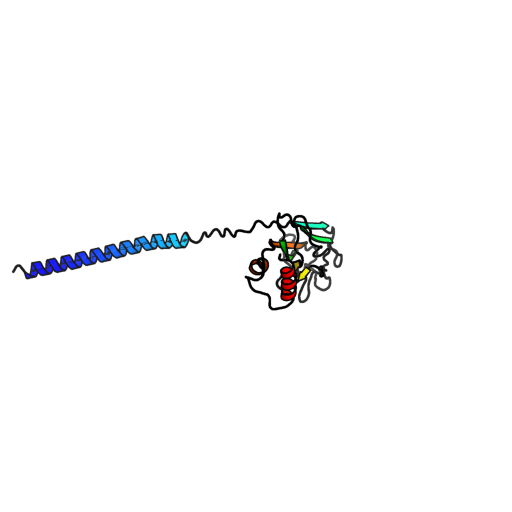R A O 1
ATOM 597 N N . PRO A 1 74 ? 3.963 1.145 -20.594 1.00 74.50 74 PRO A N 1
ATOM 598 C CA . PRO A 1 74 ? 3.078 0.931 -19.454 1.00 74.50 74 PRO A CA 1
ATOM 599 C C . PRO A 1 74 ? 2.362 -0.420 -19.551 1.00 74.50 74 PRO A C 1
ATOM 601 O O . PRO A 1 74 ? 1.693 -0.707 -20.539 1.00 74.50 74 PRO A O 1
ATOM 604 N N . ILE A 1 75 ? 2.477 -1.221 -18.498 1.00 76.31 75 ILE A N 1
ATOM 605 C CA . ILE A 1 75 ? 1.693 -2.432 -18.273 1.00 76.31 75 ILE A CA 1
ATOM 606 C C . ILE A 1 75 ? 0.469 -2.029 -17.458 1.00 76.31 75 ILE A C 1
ATOM 608 O O . ILE A 1 75 ? 0.614 -1.561 -16.327 1.00 76.31 75 ILE A O 1
ATOM 612 N N . GLU A 1 76 ? -0.729 -2.183 -18.017 1.00 76.25 76 GLU A N 1
ATOM 613 C CA . GLU A 1 76 ? -1.969 -1.868 -17.309 1.00 76.25 76 GLU A CA 1
ATOM 614 C C . GLU A 1 76 ? -2.227 -2.877 -16.184 1.00 76.25 76 GLU A C 1
ATOM 616 O O . GLU A 1 76 ? -2.372 -4.081 -16.407 1.00 76.25 76 GLU A O 1
ATOM 621 N N . LYS A 1 77 ? -2.308 -2.365 -14.955 1.00 78.06 77 LYS A N 1
ATOM 622 C CA . LYS A 1 77 ? -2.702 -3.121 -13.766 1.00 78.06 77 LYS A CA 1
ATOM 623 C C . LYS A 1 77 ? -3.434 -2.170 -12.836 1.00 78.06 77 LYS A C 1
ATOM 625 O O . LYS A 1 77 ? -2.813 -1.350 -12.167 1.00 78.06 77 LYS A O 1
ATOM 630 N N . ASN A 1 78 ? -4.759 -2.258 -12.834 1.00 80.06 78 ASN A N 1
ATOM 631 C CA . ASN A 1 78 ? -5.608 -1.433 -11.985 1.00 80.06 78 ASN A CA 1
ATOM 632 C C . ASN A 1 78 ? -5.934 -2.181 -10.694 1.00 80.06 78 ASN A C 1
ATOM 634 O O . ASN A 1 78 ? -6.671 -3.162 -10.741 1.00 80.06 78 ASN A O 1
ATOM 638 N N . VAL A 1 79 ? -5.403 -1.714 -9.562 1.00 82.69 79 VAL A N 1
ATOM 639 C CA . VAL A 1 79 ? -5.584 -2.358 -8.251 1.00 82.69 79 VAL A CA 1
ATOM 640 C C . VAL A 1 79 ? -6.583 -1.571 -7.414 1.00 82.69 79 VAL A C 1
ATOM 642 O O . VAL A 1 79 ? -6.299 -0.454 -6.992 1.00 82.69 79 VAL A O 1
ATOM 645 N N . THR A 1 80 ? -7.747 -2.165 -7.148 1.00 87.06 80 THR A N 1
ATOM 646 C CA . THR A 1 80 ? -8.774 -1.613 -6.248 1.00 87.06 80 THR A CA 1
ATOM 647 C C . THR A 1 80 ? -9.172 -2.645 -5.203 1.00 87.06 80 THR A C 1
ATOM 649 O O . THR A 1 80 ? -9.179 -3.845 -5.486 1.00 87.06 80 THR A O 1
ATOM 652 N N . ILE A 1 81 ? -9.531 -2.189 -4.006 1.00 88.25 81 ILE A N 1
ATOM 653 C CA . ILE A 1 81 ? -9.975 -3.062 -2.918 1.00 88.25 81 ILE A CA 1
ATOM 65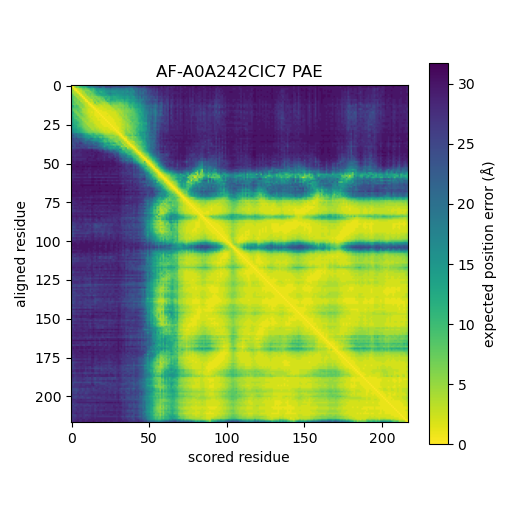4 C C . ILE A 1 81 ? -11.473 -2.874 -2.709 1.00 88.25 81 ILE A C 1
ATOM 656 O O . ILE A 1 81 ? -11.939 -1.746 -2.566 1.00 88.25 81 ILE A O 1
ATOM 660 N N . LEU A 1 82 ? -12.227 -3.973 -2.711 1.00 86.50 82 LEU A N 1
ATOM 661 C CA . LEU A 1 82 ? -13.652 -3.998 -2.382 1.00 86.50 82 LEU A CA 1
ATOM 662 C C . LEU A 1 82 ? -13.832 -4.480 -0.941 1.00 86.50 82 LEU A C 1
ATOM 664 O O . LEU A 1 82 ? -13.352 -5.562 -0.594 1.00 86.50 82 LEU A O 1
ATOM 668 N N . ASN A 1 83 ? -14.588 -3.727 -0.143 1.00 90.00 83 ASN A N 1
ATOM 669 C CA . ASN A 1 83 ? -15.098 -4.232 1.123 1.00 90.00 83 ASN A CA 1
ATOM 670 C C . ASN A 1 83 ? -16.322 -5.127 0.865 1.00 90.00 83 ASN A C 1
ATOM 672 O O . ASN A 1 83 ? -17.421 -4.636 0.600 1.00 90.00 83 ASN A O 1
ATOM 676 N N . ASP A 1 84 ? -16.135 -6.445 0.928 1.00 82.69 84 ASP A N 1
ATOM 677 C CA . ASP A 1 84 ? -17.221 -7.428 0.817 1.00 82.69 84 ASP A CA 1
ATOM 678 C C . ASP A 1 84 ? -17.849 -7.796 2.180 1.00 82.69 84 ASP A C 1
ATOM 680 O O . ASP A 1 84 ? -18.800 -8.579 2.239 1.00 82.69 84 ASP A O 1
ATOM 684 N N . GLN A 1 85 ? -17.371 -7.181 3.265 1.00 74.44 85 GLN A N 1
ATOM 685 C CA . GLN A 1 85 ? -17.810 -7.440 4.630 1.00 74.44 85 GLN A CA 1
ATOM 686 C C . GLN A 1 85 ? -19.109 -6.726 4.974 1.00 74.44 85 GLN A C 1
ATOM 688 O O . GLN A 1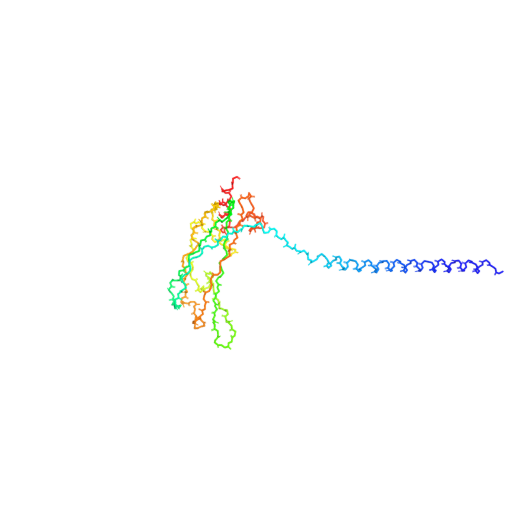 85 ? -19.543 -5.771 4.332 1.00 74.44 85 GLN A O 1
ATOM 693 N N . HIS A 1 86 ? -19.732 -7.179 6.061 1.00 83.50 86 HIS A N 1
ATOM 694 C CA . HIS A 1 86 ? -20.937 -6.557 6.604 1.00 83.50 86 HIS A CA 1
ATOM 695 C C . HIS A 1 86 ? -20.669 -5.325 7.480 1.00 83.50 86 HIS A C 1
ATOM 697 O O . HIS A 1 86 ? -21.624 -4.664 7.878 1.00 83.50 86 HIS A O 1
ATOM 703 N N . GLN A 1 87 ? -19.402 -5.021 7.758 1.00 86.44 87 GLN A N 1
ATOM 704 C CA . GLN A 1 87 ? -18.956 -3.932 8.626 1.00 86.44 87 GLN A CA 1
ATOM 705 C C . GLN A 1 87 ? -18.006 -2.991 7.882 1.00 86.44 87 GLN A C 1
ATOM 707 O O . GLN A 1 87 ? -17.395 -3.385 6.885 1.00 86.44 87 GLN A O 1
ATOM 712 N N . ASP A 1 88 ? -17.877 -1.763 8.380 1.00 92.25 88 ASP A N 1
ATOM 713 C CA . ASP A 1 88 ? -16.896 -0.800 7.883 1.00 92.25 88 ASP A CA 1
ATOM 714 C C . ASP A 1 88 ? -15.474 -1.294 8.192 1.00 92.25 88 ASP A C 1
ATOM 716 O O . ASP A 1 88 ? -15.215 -1.867 9.258 1.00 92.25 88 ASP A O 1
ATOM 720 N N . VAL A 1 89 ? -14.550 -1.069 7.255 1.00 93.81 89 VAL A N 1
ATOM 721 C CA . VAL A 1 89 ? -13.155 -1.508 7.386 1.00 93.81 89 VAL A CA 1
ATOM 722 C C . VAL A 1 89 ? -12.169 -0.399 7.037 1.00 93.81 89 VAL A C 1
ATOM 724 O O . VAL A 1 89 ? -12.387 0.379 6.108 1.00 93.81 89 VAL A O 1
ATOM 727 N N . PHE A 1 90 ? -11.047 -0.364 7.746 1.00 96.44 90 PHE A N 1
ATOM 728 C CA . PHE A 1 90 ? -9.817 0.260 7.271 1.00 96.44 90 PHE A CA 1
ATOM 729 C C . PHE A 1 90 ? -8.963 -0.788 6.569 1.00 96.44 90 PHE A C 1
ATOM 731 O O . PHE A 1 90 ? -9.018 -1.965 6.923 1.00 96.44 90 PHE A O 1
ATOM 738 N N . ILE A 1 91 ? -8.175 -0.374 5.577 1.00 96.31 91 ILE A N 1
ATOM 739 C CA . ILE A 1 91 ? -7.333 -1.295 4.812 1.00 96.31 91 ILE A CA 1
ATOM 740 C C . ILE A 1 91 ? -5.902 -0.780 4.674 1.00 96.31 91 ILE A C 1
ATOM 742 O O . ILE A 1 91 ? -5.664 0.423 4.525 1.00 96.31 91 ILE A O 1
ATOM 746 N N . ARG A 1 92 ? -4.959 -1.719 4.634 1.00 97.56 92 ARG A N 1
ATOM 747 C CA . ARG A 1 92 ? -3.594 -1.498 4.157 1.00 97.56 92 ARG A CA 1
ATOM 748 C C . ARG A 1 92 ? -3.215 -2.549 3.122 1.00 97.56 92 ARG A C 1
ATOM 750 O O . ARG A 1 92 ? -3.777 -3.642 3.094 1.00 97.56 92 ARG A O 1
ATOM 757 N N . VAL A 1 93 ? -2.280 -2.204 2.247 1.00 95.19 93 VAL A N 1
ATOM 758 C CA . VAL A 1 93 ? -1.889 -3.020 1.100 1.00 95.19 93 VAL A CA 1
ATOM 759 C C . VAL A 1 93 ? -0.374 -3.128 1.017 1.00 95.19 93 VAL A C 1
ATOM 761 O O . VAL A 1 93 ? 0.330 -2.124 1.016 1.00 95.19 93 VAL A O 1
ATOM 764 N N . LEU A 1 94 ? 0.118 -4.354 0.895 1.00 94.06 94 LEU A N 1
ATOM 765 C CA . LEU A 1 94 ? 1.505 -4.677 0.595 1.00 94.06 94 LEU A CA 1
ATOM 766 C C . LEU A 1 94 ? 1.635 -4.984 -0.902 1.00 94.06 94 LEU A C 1
ATOM 768 O O . LEU A 1 94 ? 0.850 -5.756 -1.459 1.00 94.06 94 LEU A O 1
ATOM 772 N N . VAL A 1 95 ? 2.634 -4.381 -1.546 1.00 92.00 95 VAL A N 1
ATOM 773 C CA . VAL A 1 95 ? 2.922 -4.553 -2.977 1.00 92.00 95 VAL A CA 1
ATOM 774 C C . VAL A 1 95 ? 4.226 -5.329 -3.124 1.00 92.00 95 VAL A C 1
ATOM 776 O O . VAL A 1 95 ? 5.285 -4.830 -2.747 1.00 92.00 95 VAL A O 1
ATOM 779 N N . LEU A 1 96 ? 4.145 -6.544 -3.668 1.00 89.62 96 LEU A N 1
ATOM 780 C CA . LEU A 1 96 ? 5.253 -7.493 -3.791 1.00 89.62 96 LEU A CA 1
ATOM 781 C C . LEU A 1 96 ? 5.553 -7.774 -5.269 1.00 89.62 96 LEU A C 1
ATOM 783 O O . LEU A 1 96 ? 4.993 -8.694 -5.869 1.00 89.62 96 LEU A O 1
ATOM 787 N N . PRO A 1 97 ? 6.406 -6.959 -5.899 1.00 89.38 97 PRO A N 1
ATOM 788 C CA . PRO A 1 97 ? 6.913 -7.246 -7.230 1.00 89.38 97 PRO A CA 1
ATOM 789 C C . PRO A 1 97 ? 7.898 -8.421 -7.211 1.00 89.38 97 PRO A C 1
ATOM 791 O O . PRO A 1 97 ? 8.665 -8.618 -6.271 1.00 89.38 97 PRO A O 1
ATOM 794 N N . THR A 1 98 ? 7.920 -9.194 -8.286 1.00 87.00 98 THR A N 1
ATOM 795 C CA . THR A 1 98 ? 8.901 -10.250 -8.538 1.00 87.00 98 THR A CA 1
ATOM 796 C C . THR A 1 98 ? 9.203 -10.283 -10.027 1.00 87.00 98 THR A C 1
ATOM 798 O O . THR A 1 98 ? 8.298 -10.160 -10.853 1.00 87.00 98 THR A O 1
ATOM 801 N N . ILE A 1 99 ? 10.478 -10.437 -10.373 1.00 84.06 99 ILE A N 1
ATOM 802 C CA . ILE A 1 99 ? 10.928 -10.611 -11.752 1.00 84.06 99 ILE A CA 1
ATOM 803 C C . ILE A 1 99 ? 11.665 -11.946 -11.827 1.00 84.06 99 ILE A C 1
ATOM 805 O O . ILE A 1 99 ? 12.614 -12.163 -11.076 1.00 84.06 99 ILE A O 1
ATOM 809 N N . ILE A 1 100 ? 11.227 -12.838 -12.715 1.00 84.19 100 ILE A N 1
ATOM 810 C CA . ILE A 1 100 ? 11.797 -14.181 -12.870 1.00 84.19 100 ILE A CA 1
ATOM 811 C C . ILE A 1 100 ? 12.289 -14.362 -14.300 1.00 84.19 100 ILE A C 1
ATOM 813 O O . ILE A 1 100 ? 11.493 -14.380 -15.234 1.00 84.19 100 ILE A O 1
ATOM 817 N N . ALA A 1 101 ? 13.592 -14.545 -14.486 1.00 84.12 101 ALA A N 1
ATOM 818 C CA . ALA A 1 101 ? 14.138 -14.976 -15.766 1.00 84.12 101 ALA A CA 1
ATOM 819 C C . ALA A 1 101 ? 14.014 -16.500 -15.895 1.00 84.12 101 ALA A C 1
ATOM 821 O O . ALA A 1 101 ? 14.665 -17.250 -15.163 1.00 84.12 101 ALA A O 1
ATOM 822 N N . LYS A 1 102 ? 13.169 -16.951 -16.830 1.00 79.56 102 LYS A N 1
ATOM 823 C CA . LYS A 1 102 ? 12.972 -18.373 -17.136 1.00 79.56 102 LYS A CA 1
ATOM 824 C C . LYS A 1 102 ? 14.185 -18.923 -17.886 1.00 79.56 102 LYS A C 1
ATOM 826 O O . LYS A 1 102 ? 14.608 -18.353 -18.892 1.00 79.56 102 LYS A O 1
ATOM 831 N N . SER A 1 103 ? 14.727 -20.045 -17.418 1.00 76.12 103 SER A N 1
ATOM 832 C CA . SER A 1 103 ? 15.827 -20.748 -18.085 1.00 76.12 103 SER A CA 1
ATOM 833 C C . SER A 1 103 ? 15.295 -21.929 -18.896 1.00 76.12 103 SER A C 1
ATOM 835 O O . SER A 1 103 ? 14.557 -22.760 -18.377 1.00 76.12 103 SER A O 1
ATOM 837 N N . SER A 1 104 ? 15.700 -22.060 -20.163 1.00 67.50 104 SER A N 1
ATOM 838 C CA . SER A 1 104 ? 15.228 -23.129 -21.064 1.00 67.50 104 SER A CA 1
ATOM 839 C C . SER A 1 104 ? 15.744 -24.541 -20.719 1.00 67.50 104 SER A C 1
ATOM 841 O O . SER A 1 104 ? 15.506 -25.476 -21.480 1.00 67.50 104 SER A O 1
ATOM 843 N N . GLY A 1 105 ? 16.468 -24.716 -19.609 1.00 63.50 105 GLY A N 1
ATOM 844 C CA . GLY A 1 105 ? 17.043 -26.002 -19.195 1.00 63.50 105 GLY A CA 1
ATOM 845 C C . GLY A 1 105 ? 17.711 -26.000 -17.815 1.00 63.50 105 GLY A C 1
ATOM 846 O O . GLY A 1 105 ? 18.571 -26.840 -17.562 1.00 63.50 105 GLY A O 1
ATOM 847 N N . GLY A 1 106 ? 17.361 -25.049 -16.944 1.00 69.69 106 GLY A N 1
ATOM 848 C CA . GLY A 1 106 ? 17.918 -24.895 -15.595 1.00 69.69 106 GLY A CA 1
ATOM 849 C C . GLY A 1 106 ? 16.907 -24.265 -14.634 1.00 69.69 106 GLY A C 1
ATOM 850 O O . GLY A 1 106 ? 15.738 -24.129 -14.985 1.00 69.69 106 GLY A O 1
ATOM 851 N N . GLU A 1 107 ? 17.348 -23.888 -13.432 1.00 79.62 107 GLU A N 1
ATOM 852 C CA . GLU A 1 107 ? 16.483 -23.236 -12.440 1.00 79.62 107 GLU A CA 1
ATOM 853 C C . GLU A 1 107 ? 16.117 -21.799 -12.844 1.00 79.62 107 GLU A C 1
ATOM 855 O O . GLU A 1 107 ? 16.899 -21.090 -13.486 1.00 79.62 107 GLU A O 1
ATOM 860 N N . ASP A 1 108 ? 14.915 -21.384 -12.451 1.00 85.38 108 ASP A N 1
ATOM 861 C CA . ASP A 1 108 ? 14.422 -20.020 -12.606 1.00 85.38 108 ASP A CA 1
ATOM 862 C C . ASP A 1 108 ? 15.279 -19.041 -11.788 1.00 85.38 108 ASP A C 1
ATOM 864 O O . ASP A 1 108 ? 15.529 -19.250 -10.600 1.00 85.38 108 ASP A O 1
ATOM 868 N N . LEU A 1 109 ? 15.708 -17.940 -12.411 1.00 86.81 109 LEU A N 1
ATOM 869 C CA . LEU A 1 109 ? 16.518 -16.918 -11.750 1.00 86.81 109 LEU A CA 1
ATOM 870 C C . LEU A 1 109 ? 15.634 -15.769 -11.256 1.00 86.81 109 LEU A C 1
ATOM 872 O O . LEU A 1 109 ? 15.025 -15.061 -12.060 1.00 86.81 109 LEU A O 1
ATOM 876 N N . ILE A 1 110 ? 15.616 -15.539 -9.941 1.00 88.44 110 ILE A N 1
ATOM 877 C CA . ILE A 1 110 ? 14.965 -14.368 -9.340 1.00 88.44 110 ILE A CA 1
ATOM 878 C C . ILE A 1 110 ? 15.865 -13.145 -9.534 1.00 88.44 110 ILE A C 1
ATOM 880 O O . ILE A 1 110 ? 17.024 -13.133 -9.116 1.00 88.44 110 ILE A O 1
ATOM 884 N N . LEU A 1 111 ? 15.318 -12.109 -10.161 1.00 89.00 111 LEU A N 1
ATOM 885 C CA . LEU A 1 111 ? 15.992 -10.841 -10.410 1.00 89.00 111 LEU A CA 1
ATOM 886 C C . LEU A 1 111 ? 15.500 -9.756 -9.439 1.00 89.00 111 LEU A C 1
ATOM 888 O O . LEU A 1 111 ? 14.362 -9.822 -8.964 1.00 89.00 111 LEU A O 1
ATOM 892 N N . PRO A 1 112 ? 16.327 -8.729 -9.163 1.00 93.06 112 PRO A N 1
ATOM 893 C CA . PRO A 1 112 ? 15.884 -7.535 -8.453 1.00 93.06 112 PRO A CA 1
ATOM 894 C C . PRO A 1 112 ? 14.611 -6.947 -9.071 1.00 93.06 112 PRO A C 1
ATOM 896 O O . PRO A 1 112 ? 14.498 -6.819 -10.287 1.00 93.06 112 PRO A O 1
ATOM 899 N N . ALA A 1 113 ? 13.644 -6.603 -8.225 1.00 89.62 113 ALA A N 1
ATOM 900 C CA . ALA A 1 113 ? 12.310 -6.193 -8.652 1.00 89.62 113 ALA A CA 1
ATOM 901 C C . ALA A 1 113 ? 11.790 -4.988 -7.857 1.00 89.62 113 ALA A C 1
ATOM 903 O O . ALA A 1 113 ? 10.603 -4.902 -7.582 1.00 89.62 113 ALA A O 1
ATOM 904 N N . SER A 1 114 ? 12.649 -4.059 -7.431 1.00 93.88 114 SER A N 1
ATOM 905 C CA . SER A 1 114 ? 12.203 -2.972 -6.549 1.00 93.88 114 SER A CA 1
ATOM 906 C C . SER A 1 114 ? 11.500 -1.835 -7.303 1.00 93.88 114 SER A C 1
ATOM 908 O O . SER A 1 114 ? 11.859 -1.518 -8.437 1.00 93.88 114 SER A O 1
ATOM 910 N N . PHE A 1 115 ? 10.544 -1.173 -6.642 1.00 93.88 115 PHE A N 1
ATOM 911 C CA . PHE A 1 115 ? 9.954 0.108 -7.068 1.00 93.88 115 PHE A CA 1
ATOM 912 C C . PHE A 1 115 ? 10.361 1.302 -6.182 1.00 93.88 115 PHE A C 1
ATOM 914 O O . PHE A 1 115 ? 9.872 2.412 -6.378 1.00 93.88 115 PHE A O 1
ATOM 921 N N . LYS A 1 116 ? 11.241 1.078 -5.194 1.00 93.06 116 LYS A N 1
ATOM 922 C CA . LYS A 1 116 ? 11.775 2.081 -4.253 1.00 93.06 116 LYS A CA 1
ATOM 923 C C . LYS A 1 116 ? 13.275 1.869 -4.009 1.00 93.06 116 LYS A C 1
ATOM 925 O O . LYS A 1 116 ? 13.803 0.789 -4.267 1.00 93.06 116 LYS A O 1
ATOM 930 N N . GLY A 1 117 ? 13.939 2.873 -3.442 1.00 90.62 117 GLY A N 1
ATOM 931 C CA . GLY A 1 117 ? 15.362 2.813 -3.092 1.00 90.62 117 GLY A CA 1
ATOM 932 C C . GLY A 1 117 ? 16.290 3.159 -4.257 1.00 90.62 117 GLY A C 1
ATOM 933 O O . GLY A 1 117 ? 15.859 3.739 -5.253 1.00 90.62 117 GLY A O 1
ATOM 934 N N . GLU A 1 118 ? 17.573 2.832 -4.110 1.00 89.06 118 GLU A N 1
ATOM 935 C CA . GLU A 1 118 ? 18.586 3.078 -5.140 1.00 89.06 118 GLU A CA 1
ATOM 936 C C . GLU A 1 118 ? 18.421 2.092 -6.308 1.00 89.06 118 GLU A C 1
ATOM 938 O O . GLU A 1 118 ? 18.330 0.883 -6.103 1.00 89.06 118 GLU A O 1
ATOM 943 N N . ASN A 1 119 ? 18.395 2.612 -7.541 1.00 91.69 119 ASN A N 1
ATOM 944 C CA . ASN A 1 119 ? 18.255 1.846 -8.789 1.00 91.69 119 ASN A CA 1
ATOM 945 C C . ASN A 1 119 ? 17.016 0.919 -8.850 1.00 91.69 119 ASN A C 1
ATOM 947 O O . ASN A 1 119 ? 17.168 -0.293 -9.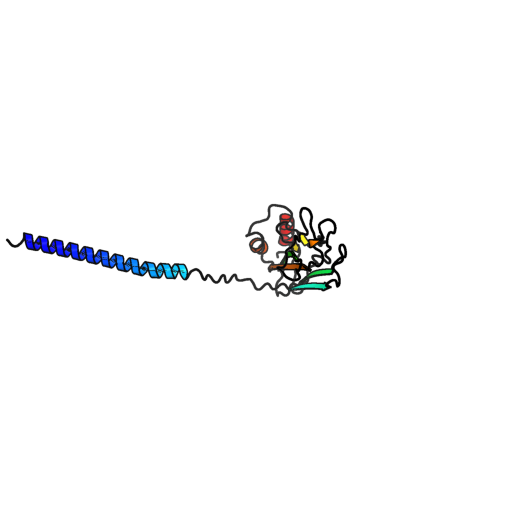021 1.00 91.69 119 ASN A O 1
ATOM 951 N N . PRO A 1 120 ? 15.780 1.444 -8.741 1.00 94.75 120 PRO A N 1
ATOM 952 C CA . PRO A 1 120 ? 14.571 0.629 -8.853 1.00 94.75 120 PRO A CA 1
ATOM 953 C C . PRO A 1 120 ? 14.395 0.080 -10.278 1.00 94.75 120 PRO A C 1
ATOM 955 O O . PRO A 1 120 ? 14.643 0.780 -11.257 1.00 94.75 120 PRO A O 1
ATOM 958 N N . GLN A 1 121 ? 13.928 -1.161 -10.417 1.00 92.81 121 GLN A N 1
ATOM 959 C CA . GLN A 1 121 ? 13.638 -1.782 -11.720 1.00 92.81 121 GLN A CA 1
ATOM 960 C C . GLN A 1 121 ? 12.243 -1.417 -12.231 1.00 92.81 121 GLN A C 1
ATOM 962 O O . GLN A 1 121 ? 11.988 -1.468 -13.435 1.00 92.81 121 GLN A O 1
ATOM 967 N N . LEU A 1 122 ? 11.337 -1.051 -11.325 1.00 90.69 122 LEU A N 1
ATOM 968 C CA . LEU A 1 122 ? 9.943 -0.764 -11.626 1.00 90.69 122 LEU A CA 1
ATOM 969 C C . LEU A 1 122 ? 9.593 0.677 -11.254 1.00 90.69 122 LEU A C 1
ATOM 971 O O . LEU A 1 122 ? 9.960 1.170 -10.194 1.00 90.69 122 LEU A O 1
ATOM 975 N N . ALA A 1 123 ? 8.814 1.336 -12.104 1.00 92.62 123 ALA A N 1
ATOM 976 C CA . ALA A 1 123 ? 8.146 2.589 -11.789 1.00 92.62 123 ALA A CA 1
ATOM 977 C C . ALA A 1 123 ? 6.645 2.328 -11.632 1.00 92.62 123 ALA A C 1
ATOM 979 O O . ALA A 1 123 ? 5.961 1.968 -12.597 1.00 92.62 123 ALA A O 1
ATOM 980 N N . ILE A 1 124 ? 6.138 2.532 -10.416 1.00 92.81 124 ILE A N 1
ATOM 981 C CA . ILE A 1 124 ? 4.719 2.394 -10.077 1.00 92.81 124 ILE A CA 1
ATOM 982 C C . ILE A 1 124 ? 4.202 3.768 -9.621 1.00 92.81 124 ILE A C 1
ATOM 984 O O . ILE A 1 124 ? 4.574 4.232 -8.545 1.00 92.81 124 ILE A O 1
ATOM 988 N N . PRO A 1 125 ? 3.378 4.459 -10.430 1.00 94.12 125 PRO A N 1
ATOM 989 C CA . PRO A 1 125 ? 2.760 5.720 -10.047 1.00 94.12 125 PRO A CA 1
ATOM 990 C C . PRO A 1 125 ? 1.589 5.449 -9.098 1.00 94.12 125 PRO A C 1
ATOM 992 O O . PRO A 1 125 ? 0.455 5.237 -9.537 1.00 94.12 125 PRO A O 1
ATOM 995 N N . PHE A 1 126 ? 1.888 5.424 -7.802 1.00 95.88 126 PHE A N 1
ATOM 996 C CA . PHE A 1 126 ? 0.881 5.291 -6.755 1.00 95.88 126 PHE A CA 1
ATOM 997 C C . PHE A 1 126 ? -0.025 6.527 -6.692 1.00 95.88 126 PHE A C 1
ATOM 999 O O . PHE A 1 126 ? 0.415 7.657 -6.900 1.00 95.88 126 PHE A O 1
ATOM 1006 N N . GLU A 1 127 ? -1.301 6.299 -6.404 1.00 96.38 127 GLU A N 1
ATOM 1007 C CA . GLU A 1 127 ? -2.255 7.337 -6.012 1.00 96.38 127 GLU A CA 1
ATOM 1008 C C . GLU A 1 127 ? -1.852 7.874 -4.631 1.00 96.38 127 GLU A C 1
ATOM 1010 O O . GLU A 1 127 ? -1.453 7.093 -3.776 1.00 96.38 127 GLU A O 1
ATOM 1015 N N . THR A 1 128 ? -1.917 9.185 -4.403 1.00 95.88 128 THR A N 1
ATOM 1016 C CA . THR A 1 128 ? -1.409 9.810 -3.161 1.00 95.88 128 THR A CA 1
ATOM 1017 C C . THR A 1 128 ? -2.443 10.663 -2.426 1.00 95.88 128 THR A C 1
ATOM 1019 O O . THR A 1 128 ? -2.159 11.213 -1.368 1.00 95.88 128 THR A O 1
ATOM 1022 N N . THR A 1 129 ? -3.658 10.785 -2.965 1.00 96.44 129 THR A N 1
ATOM 1023 C CA . THR A 1 129 ? -4.758 11.549 -2.358 1.00 96.44 129 THR A CA 1
ATOM 1024 C C . THR A 1 129 ? -5.402 10.770 -1.221 1.00 96.44 129 THR A C 1
ATOM 1026 O O . THR A 1 129 ? -5.697 11.343 -0.178 1.00 96.44 129 THR A O 1
ATOM 1029 N N . ASN A 1 130 ? -5.670 9.476 -1.427 1.00 97.31 130 ASN A N 1
ATOM 1030 C CA . ASN A 1 130 ? -6.342 8.626 -0.434 1.00 97.31 130 ASN A CA 1
ATOM 1031 C C . ASN A 1 130 ? -5.474 7.453 0.022 1.00 97.31 130 ASN A C 1
ATOM 1033 O O . ASN A 1 130 ? -5.919 6.642 0.829 1.00 97.31 130 ASN A O 1
ATOM 1037 N N . TRP A 1 131 ? -4.267 7.341 -0.520 1.00 98.38 131 TRP A N 1
ATOM 1038 C CA . TRP A 1 131 ? -3.300 6.321 -0.162 1.00 98.38 131 TRP A CA 1
ATOM 1039 C C . TRP A 1 131 ? -2.026 6.996 0.321 1.00 98.38 131 TRP A C 1
ATOM 1041 O O . TRP A 1 131 ? -1.546 7.944 -0.297 1.00 98.38 131 TRP A O 1
ATOM 1051 N N . ILE A 1 132 ? -1.480 6.501 1.426 1.00 98.38 132 ILE A N 1
ATOM 1052 C CA . ILE A 1 132 ? -0.213 6.973 1.980 1.00 98.38 132 ILE A CA 1
ATOM 1053 C C . ILE A 1 132 ? 0.721 5.777 2.120 1.00 98.38 132 ILE A C 1
ATOM 1055 O O . ILE A 1 132 ? 0.352 4.754 2.691 1.00 98.38 132 ILE A O 1
ATOM 1059 N N . ASP A 1 133 ? 1.934 5.906 1.594 1.00 97.88 133 ASP A N 1
ATOM 1060 C CA . ASP A 1 133 ? 3.029 4.980 1.873 1.00 97.88 133 ASP A CA 1
ATOM 1061 C C . ASP A 1 133 ? 3.420 5.092 3.347 1.00 97.88 133 ASP A C 1
ATOM 1063 O O . ASP A 1 133 ? 3.800 6.170 3.781 1.00 97.88 133 ASP A O 1
ATOM 1067 N N . GLY A 1 134 ? 3.316 4.017 4.123 1.00 97.50 134 GLY A N 1
ATOM 1068 C CA . GLY A 1 134 ? 3.640 4.024 5.549 1.00 97.50 134 GLY A CA 1
ATOM 1069 C C . GLY A 1 134 ? 5.133 3.947 5.861 1.00 97.50 134 GLY A C 1
ATOM 1070 O O . GLY A 1 134 ? 5.491 3.976 7.040 1.00 97.50 134 GLY A O 1
ATOM 1071 N N . GLU A 1 135 ? 5.992 3.808 4.843 1.00 95.94 135 GLU A N 1
ATOM 1072 C CA . GLU A 1 135 ? 7.437 3.549 4.978 1.00 95.94 135 GLU A CA 1
ATOM 1073 C C . GLU A 1 135 ? 7.769 2.304 5.828 1.00 95.94 135 GLU A C 1
ATOM 1075 O O . GLU A 1 135 ? 8.857 2.162 6.380 1.00 95.94 135 GLU A O 1
ATOM 1080 N N . ASP A 1 136 ? 6.817 1.382 5.940 1.00 94.75 136 ASP A N 1
ATOM 1081 C CA . ASP A 1 136 ? 6.902 0.109 6.666 1.00 94.75 136 ASP A CA 1
ATOM 1082 C C . ASP A 1 136 ? 6.602 -1.093 5.749 1.00 94.75 136 ASP A C 1
ATOM 1084 O O . ASP A 1 136 ? 6.394 -2.213 6.210 1.00 94.75 136 ASP A O 1
ATOM 1088 N N . GLY A 1 137 ? 6.574 -0.850 4.435 1.00 94.38 137 GLY A N 1
ATOM 1089 C CA . GLY A 1 137 ? 6.194 -1.817 3.406 1.00 94.38 137 GLY A CA 1
ATOM 1090 C C . GLY A 1 137 ? 4.719 -1.747 3.004 1.00 94.38 137 GLY A C 1
ATOM 1091 O O . GLY A 1 137 ? 4.375 -2.239 1.931 1.00 94.38 137 GLY A O 1
ATOM 1092 N N . TYR A 1 138 ? 3.862 -1.090 3.789 1.00 97.50 138 TYR A N 1
ATOM 1093 C CA . TYR A 1 138 ? 2.433 -1.001 3.510 1.00 97.50 138 TYR A CA 1
ATOM 1094 C C . TYR A 1 138 ? 2.019 0.370 2.975 1.00 97.50 138 TYR A C 1
ATOM 1096 O O . TYR A 1 138 ? 2.505 1.414 3.398 1.00 97.50 138 TYR A O 1
ATOM 1104 N N . PHE A 1 139 ? 1.047 0.362 2.069 1.00 98.12 139 PHE A N 1
ATOM 1105 C CA . PHE A 1 139 ? 0.269 1.528 1.675 1.00 98.12 139 PHE A CA 1
ATOM 1106 C C . PHE A 1 139 ? -1.063 1.513 2.419 1.00 98.12 139 PHE A C 1
ATOM 1108 O O . PHE A 1 139 ? -1.782 0.518 2.391 1.00 98.12 139 PHE A O 1
ATOM 1115 N N . TYR A 1 140 ? -1.411 2.617 3.062 1.00 98.44 140 TYR A N 1
ATOM 1116 C CA . TYR A 1 140 ? -2.600 2.749 3.894 1.00 98.44 140 TYR A CA 1
ATOM 1117 C C . TYR A 1 140 ? -3.669 3.529 3.145 1.00 98.44 140 TYR A C 1
ATOM 1119 O O . TYR A 1 140 ? -3.401 4.638 2.680 1.00 98.44 140 TYR A O 1
ATOM 1127 N N . TYR A 1 141 ? -4.876 2.972 3.042 1.00 98.25 141 TYR A N 1
ATOM 1128 C CA . TYR A 1 141 ? -6.017 3.728 2.540 1.00 98.25 141 TYR A CA 1
ATOM 1129 C C . TYR A 1 141 ? -6.560 4.587 3.672 1.00 98.25 141 TYR A C 1
ATOM 1131 O O . TYR A 1 141 ? -6.902 4.081 4.740 1.00 98.25 141 TYR A O 1
ATOM 1139 N N . THR A 1 142 ? -6.649 5.891 3.457 1.00 97.00 142 THR A N 1
ATOM 1140 C CA . THR A 1 142 ? -6.928 6.835 4.540 1.00 97.00 142 THR A CA 1
ATOM 1141 C C . THR A 1 142 ? -8.410 7.063 4.792 1.00 97.00 142 THR A C 1
ATOM 1143 O O . THR A 1 142 ? -8.767 7.951 5.562 1.00 97.00 142 THR A O 1
ATOM 1146 N N . LYS A 1 143 ? -9.293 6.274 4.174 1.00 96.12 143 LYS A N 1
ATOM 1147 C CA . LYS A 1 143 ? -10.744 6.340 4.373 1.00 96.12 143 LYS A CA 1
ATOM 1148 C C . LYS A 1 143 ? -11.290 4.999 4.850 1.00 96.12 143 LYS A C 1
ATOM 1150 O O . LYS A 1 143 ? -10.815 3.953 4.411 1.00 96.12 143 LYS A O 1
ATOM 1155 N N . LYS A 1 144 ? -12.318 5.013 5.704 1.00 95.19 144 LYS A N 1
ATOM 1156 C CA . LYS A 1 144 ? -13.101 3.800 5.968 1.00 95.19 144 LYS A CA 1
ATOM 1157 C C . LYS A 1 144 ? -13.857 3.394 4.709 1.00 95.19 144 LYS A C 1
ATOM 1159 O O . LYS A 1 144 ? -14.446 4.243 4.044 1.00 95.19 144 LYS A O 1
ATOM 1164 N N . LEU A 1 145 ? -13.845 2.104 4.398 1.00 95.25 145 LEU A N 1
ATOM 1165 C CA . LEU A 1 145 ? -14.672 1.519 3.353 1.00 95.25 145 LEU A CA 1
ATOM 1166 C C . LEU A 1 145 ? -15.928 0.943 3.982 1.00 95.25 145 LEU A C 1
ATOM 1168 O O . LEU A 1 145 ? -15.846 0.006 4.780 1.00 95.25 145 LEU A O 1
ATOM 1172 N N . LYS A 1 146 ? -17.090 1.456 3.588 1.00 94.38 146 LYS A N 1
ATOM 1173 C CA . LYS A 1 146 ? -18.375 0.873 3.981 1.00 94.38 146 LYS A CA 1
ATOM 1174 C C . LYS A 1 146 ? -18.625 -0.446 3.262 1.00 94.38 146 LYS A C 1
ATOM 1176 O O . LYS A 1 146 ? -17.984 -0.753 2.256 1.00 94.38 146 LYS A O 1
ATOM 1181 N N . LYS A 1 147 ? -19.600 -1.219 3.745 1.00 90.62 147 LYS A N 1
ATOM 1182 C CA . LYS A 1 147 ? -20.061 -2.435 3.059 1.00 90.62 147 LYS A CA 1
ATOM 1183 C C . LYS A 1 147 ? -20.338 -2.161 1.573 1.00 90.62 147 LYS A C 1
ATOM 1185 O O . LYS A 1 147 ? -21.182 -1.331 1.237 1.00 90.62 147 LYS A O 1
ATOM 1190 N N . GLY A 1 148 ? -19.682 -2.917 0.695 1.00 88.25 148 GLY A N 1
ATOM 1191 C CA . GLY A 1 148 ? -19.837 -2.830 -0.759 1.00 88.25 148 GLY A CA 1
ATOM 1192 C C . GLY A 1 148 ? -19.082 -1.674 -1.421 1.00 88.25 148 GLY A C 1
ATOM 1193 O O . GLY A 1 148 ? -19.118 -1.557 -2.648 1.00 88.25 148 GLY A O 1
ATOM 1194 N N . GLU A 1 149 ? -18.393 -0.831 -0.650 1.00 92.69 149 GLU A N 1
ATOM 1195 C CA . GLU A 1 149 ? -17.592 0.273 -1.169 1.00 92.69 149 GLU A CA 1
ATOM 1196 C C . GLU A 1 149 ? -16.241 -0.217 -1.700 1.00 92.69 149 GLU A C 1
ATOM 1198 O O . GLU A 1 149 ? -15.666 -1.200 -1.222 1.00 92.69 149 GLU A O 1
ATOM 1203 N N . LYS A 1 150 ? -15.731 0.490 -2.711 1.00 91.75 150 LYS A N 1
ATOM 1204 C CA . LYS A 1 150 ? -14.411 0.254 -3.288 1.00 91.75 150 LYS A CA 1
ATOM 1205 C C . LYS A 1 150 ? -13.487 1.412 -2.959 1.00 91.75 150 LYS A C 1
ATOM 1207 O O . LYS A 1 150 ? -13.894 2.568 -3.052 1.00 91.75 150 LYS A O 1
ATOM 1212 N N . SER A 1 151 ? -12.229 1.098 -2.681 1.00 95.06 151 SER A N 1
ATOM 1213 C CA . SER A 1 151 ? -11.170 2.097 -2.611 1.00 95.06 151 SER A CA 1
ATOM 1214 C C . SER A 1 151 ? -10.998 2.814 -3.953 1.00 95.06 151 SER A C 1
ATOM 1216 O O . SER A 1 151 ? -11.349 2.295 -5.021 1.00 95.06 151 SER A O 1
ATOM 1218 N N . THR A 1 152 ? -10.338 3.974 -3.926 1.00 96.31 152 THR A N 1
ATOM 1219 C CA . THR A 1 152 ? -9.668 4.457 -5.138 1.00 96.31 152 THR A CA 1
ATOM 1220 C C . THR A 1 152 ? -8.587 3.464 -5.556 1.00 96.31 152 THR A C 1
ATOM 1222 O O . THR A 1 152 ? -8.095 2.667 -4.750 1.00 96.31 152 THR A O 1
ATOM 1225 N N . SER A 1 153 ? -8.235 3.491 -6.839 1.00 94.31 153 SER A N 1
ATOM 1226 C CA . SER A 1 153 ? -7.149 2.668 -7.365 1.00 94.31 153 SER A CA 1
ATOM 1227 C C . SER A 1 153 ? -5.834 3.022 -6.671 1.00 94.31 153 SER A C 1
ATOM 1229 O O . SER A 1 153 ? -5.499 4.202 -6.619 1.00 94.31 153 SER A O 1
ATOM 1231 N N . LEU A 1 154 ? -5.108 2.026 -6.153 1.00 94.06 154 LEU A N 1
ATOM 1232 C CA . LEU A 1 154 ? -3.785 2.229 -5.553 1.00 94.06 154 LEU A CA 1
ATOM 1233 C C . LEU A 1 154 ? -2.756 2.605 -6.630 1.00 94.06 154 LEU A C 1
ATOM 1235 O O . LEU A 1 154 ? -1.949 3.507 -6.440 1.00 94.06 154 LEU A O 1
ATOM 1239 N N . PHE A 1 155 ? -2.809 1.929 -7.776 1.00 92.31 155 PHE A N 1
ATOM 1240 C CA . PHE A 1 155 ? -2.101 2.283 -9.003 1.00 92.31 155 PHE A CA 1
ATOM 1241 C C . PHE A 1 155 ? -2.818 1.648 -10.201 1.00 92.31 155 PHE A C 1
ATOM 1243 O O . PHE A 1 155 ? -3.563 0.674 -10.057 1.00 92.31 155 PHE A O 1
ATOM 1250 N N . LYS A 1 156 ? -2.591 2.214 -11.392 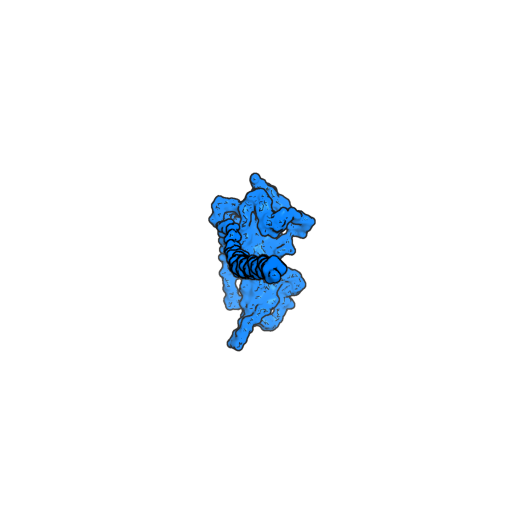1.00 87.88 156 LYS A N 1
ATOM 1251 C CA . LYS A 1 156 ? -3.248 1.791 -12.645 1.00 87.88 156 LYS A CA 1
ATOM 1252 C C . LYS A 1 156 ? -2.312 1.169 -13.672 1.00 87.88 156 LYS A C 1
ATOM 1254 O O . LYS A 1 156 ? -2.768 0.553 -14.632 1.00 87.88 156 LYS A O 1
ATOM 1259 N N . GLN A 1 157 ? -1.014 1.364 -13.500 1.00 84.00 157 GLN A N 1
ATOM 1260 C CA . GLN A 1 157 ? -0.015 0.923 -14.456 1.00 84.00 157 GLN A CA 1
ATOM 1261 C C . GLN A 1 157 ? 1.313 0.677 -13.760 1.00 84.00 157 GLN A C 1
ATOM 1263 O O . GLN A 1 157 ? 1.565 1.240 -12.697 1.00 84.00 157 GLN A O 1
ATOM 1268 N N . VAL A 1 158 ? 2.178 -0.094 -14.406 1.00 84.69 158 VAL A N 1
ATOM 1269 C CA . VAL A 1 158 ? 3.566 -0.305 -13.995 1.00 84.69 158 VAL A CA 1
ATOM 1270 C C . VAL A 1 158 ? 4.469 -0.191 -15.211 1.00 84.69 158 VAL A C 1
ATOM 1272 O O . VAL A 1 158 ? 4.077 -0.555 -16.315 1.00 84.69 158 VAL A O 1
ATOM 1275 N N . ARG A 1 159 ? 5.671 0.351 -15.033 1.00 84.62 159 ARG A N 1
ATOM 1276 C CA . ARG A 1 159 ? 6.684 0.447 -16.090 1.00 84.62 159 ARG A CA 1
ATOM 1277 C C . ARG A 1 159 ? 7.978 -0.191 -15.627 1.00 84.62 159 ARG A C 1
ATOM 1279 O O . ARG A 1 159 ? 8.313 -0.108 -14.451 1.00 84.62 159 ARG A O 1
ATOM 1286 N N . ILE A 1 160 ? 8.721 -0.759 -16.566 1.00 85.06 160 ILE A N 1
ATOM 1287 C CA . ILE A 1 160 ? 10.102 -1.184 -16.337 1.00 85.06 160 ILE A CA 1
ATOM 1288 C C . ILE A 1 160 ? 11.024 -0.009 -16.640 1.00 85.06 160 ILE A C 1
ATOM 1290 O O . ILE A 1 160 ? 10.874 0.619 -17.688 1.00 85.06 160 ILE A O 1
ATOM 1294 N N . ILE A 1 161 ? 11.961 0.273 -15.738 1.00 88.81 161 ILE A N 1
ATOM 1295 C CA . ILE A 1 161 ? 12.947 1.347 -15.880 1.00 88.81 161 ILE A CA 1
ATOM 1296 C C . ILE A 1 161 ? 14.135 0.807 -16.679 1.00 88.81 161 ILE A C 1
ATOM 1298 O O . ILE A 1 161 ? 14.955 0.061 -16.145 1.00 88.81 161 ILE A O 1
ATOM 1302 N N . SER A 1 162 ? 14.235 1.190 -17.958 1.00 84.81 162 SER A N 1
ATOM 1303 C CA . SER A 1 162 ? 15.272 0.693 -18.881 1.00 84.81 162 SER A CA 1
ATOM 1304 C C . SER A 1 162 ? 16.701 0.850 -18.368 1.00 84.81 162 SER A C 1
ATOM 1306 O O . SER A 1 162 ? 17.547 0.007 -18.640 1.00 84.81 162 SER A O 1
ATOM 1308 N N . GLU A 1 163 ? 16.972 1.935 -17.647 1.00 88.75 163 GLU A N 1
ATOM 1309 C CA . GLU A 1 163 ? 18.314 2.296 -17.176 1.00 88.75 163 GLU A CA 1
ATOM 1310 C C . GLU A 1 163 ? 18.822 1.362 -16.066 1.00 88.75 163 GLU A C 1
ATOM 1312 O O . GLU A 1 163 ? 20.028 1.198 -15.905 1.00 88.75 163 GLU A O 1
ATOM 1317 N N . ASN A 1 164 ? 17.907 0.700 -15.349 1.00 88.69 164 ASN A N 1
ATOM 1318 C CA . ASN A 1 164 ? 18.209 -0.137 -14.184 1.00 88.69 164 ASN A CA 1
ATOM 1319 C C . ASN A 1 164 ? 18.067 -1.641 -14.468 1.00 88.69 164 ASN A C 1
ATOM 1321 O O . ASN A 1 164 ? 18.114 -2.457 -13.542 1.00 88.69 164 ASN A O 1
ATOM 1325 N N . ILE A 1 165 ? 17.888 -2.013 -15.738 1.00 85.25 165 ILE A N 1
ATOM 1326 C CA . ILE A 1 165 ? 17.820 -3.400 -16.203 1.00 85.25 165 ILE A CA 1
ATOM 1327 C C . ILE A 1 165 ? 18.972 -3.709 -17.163 1.00 85.25 165 ILE A C 1
ATOM 1329 O O . ILE A 1 165 ? 19.555 -2.832 -17.793 1.00 85.25 165 ILE A O 1
ATOM 1333 N N . ASN A 1 166 ? 19.314 -4.988 -17.283 1.00 85.44 166 ASN A N 1
ATOM 1334 C CA . ASN A 1 166 ? 20.373 -5.472 -18.168 1.00 85.44 166 ASN A CA 1
ATOM 1335 C C . ASN A 1 166 ? 19.899 -6.697 -18.974 1.00 85.44 166 ASN A C 1
ATOM 1337 O O . ASN A 1 166 ? 18.743 -7.108 -18.884 1.00 85.44 166 ASN A O 1
ATOM 1341 N N . LYS A 1 167 ? 20.801 -7.319 -19.744 1.00 82.81 167 LYS A N 1
ATOM 1342 C CA . LYS A 1 167 ? 20.487 -8.484 -20.593 1.00 82.81 167 LYS A CA 1
ATOM 1343 C C . LYS A 1 167 ? 19.860 -9.678 -19.855 1.00 82.81 167 LYS A C 1
ATOM 1345 O O . LYS A 1 167 ? 19.219 -10.495 -20.499 1.00 82.81 167 LYS A O 1
ATOM 1350 N N . HIS A 1 168 ? 20.032 -9.796 -18.538 1.00 81.56 168 HIS A N 1
ATOM 1351 C CA . HIS A 1 168 ? 19.433 -10.883 -17.758 1.00 81.56 168 HIS A CA 1
ATOM 1352 C C . HIS A 1 168 ? 17.912 -10.740 -17.612 1.00 81.56 168 HIS A C 1
ATOM 1354 O O . HIS A 1 168 ? 17.244 -11.732 -17.360 1.00 81.56 168 HIS A O 1
ATOM 1360 N N . TYR A 1 169 ? 17.366 -9.540 -17.823 1.00 80.94 169 TYR A N 1
ATOM 1361 C CA . TYR A 1 169 ? 15.928 -9.263 -17.764 1.00 80.94 169 TYR A CA 1
ATOM 1362 C C . TYR A 1 169 ? 15.204 -9.570 -19.086 1.00 80.94 169 TYR A C 1
ATOM 1364 O O . TYR A 1 169 ? 13.977 -9.505 -19.146 1.00 80.94 169 TYR A O 1
ATOM 1372 N N . LEU A 1 170 ? 15.940 -9.897 -20.158 1.00 73.00 170 LEU A N 1
ATOM 1373 C CA . LEU A 1 170 ? 15.350 -10.292 -21.439 1.00 73.00 170 LEU A CA 1
ATOM 1374 C C . LEU A 1 170 ? 14.547 -11.586 -21.251 1.00 73.00 170 LEU A C 1
ATOM 1376 O O . LEU A 1 170 ? 15.079 -12.575 -20.755 1.00 73.00 170 LEU A O 1
ATOM 1380 N N . ASN A 1 171 ? 13.279 -11.579 -21.673 1.00 72.25 171 ASN A N 1
ATOM 1381 C CA . ASN A 1 171 ? 12.319 -12.681 -21.498 1.00 72.25 171 ASN A CA 1
ATOM 1382 C C . ASN A 1 171 ? 11.981 -13.026 -20.034 1.00 72.25 171 ASN A C 1
ATOM 1384 O O . ASN A 1 171 ? 11.444 -14.102 -19.773 1.00 72.25 171 ASN A O 1
ATOM 1388 N N . ALA A 1 172 ? 12.287 -12.141 -19.080 1.00 78.12 172 ALA A N 1
ATOM 1389 C CA . ALA A 1 172 ? 11.863 -12.330 -17.701 1.00 78.12 172 ALA A CA 1
ATOM 1390 C C . ALA A 1 172 ? 10.361 -12.063 -17.538 1.00 78.12 172 ALA A C 1
ATOM 1392 O O . ALA A 1 172 ? 9.801 -11.178 -18.176 1.00 78.12 172 ALA A O 1
ATOM 1393 N N . GLU A 1 173 ? 9.712 -12.810 -16.657 1.00 79.12 173 GLU A N 1
ATOM 1394 C CA . GLU A 1 173 ? 8.316 -12.638 -16.278 1.00 79.12 173 GLU A CA 1
ATOM 1395 C C . GLU A 1 173 ? 8.218 -11.675 -15.091 1.00 79.12 173 GLU A C 1
ATOM 1397 O O . GLU A 1 173 ? 8.889 -11.865 -14.076 1.00 79.12 173 GLU A O 1
ATOM 1402 N N . VAL A 1 174 ? 7.379 -10.643 -15.208 1.00 77.25 174 VAL A N 1
ATOM 1403 C CA . VAL A 1 174 ? 7.108 -9.693 -14.120 1.00 77.25 174 VAL A CA 1
ATOM 1404 C C . VAL A 1 174 ? 5.772 -10.035 -13.475 1.00 77.25 174 VAL A C 1
ATOM 1406 O O . VAL A 1 174 ? 4.728 -9.960 -14.119 1.00 77.25 174 VAL A O 1
ATOM 1409 N N . THR A 1 175 ? 5.800 -10.349 -12.183 1.00 80.62 175 THR A N 1
ATOM 1410 C CA . THR A 1 175 ? 4.613 -10.553 -11.346 1.00 80.62 175 THR A CA 1
ATOM 1411 C C . THR A 1 175 ? 4.541 -9.459 -10.291 1.00 80.62 175 THR A C 1
ATOM 1413 O O . THR A 1 175 ? 5.555 -9.060 -9.728 1.00 80.62 175 THR A O 1
ATOM 1416 N N . ILE A 1 176 ? 3.341 -8.954 -10.012 1.00 81.12 176 ILE A N 1
ATOM 1417 C CA . ILE A 1 176 ? 3.107 -7.998 -8.924 1.00 81.12 176 ILE A CA 1
ATOM 1418 C C . ILE A 1 176 ? 1.976 -8.548 -8.078 1.00 81.12 176 ILE A C 1
ATOM 1420 O O . ILE A 1 176 ? 0.801 -8.427 -8.442 1.00 81.12 176 ILE A O 1
ATOM 1424 N N . GLU A 1 177 ? 2.355 -9.181 -6.977 1.00 83.88 177 GLU A N 1
ATOM 1425 C CA . GLU A 1 177 ? 1.427 -9.703 -5.988 1.00 83.88 177 GLU A CA 1
ATOM 1426 C C . GLU A 1 177 ? 0.970 -8.562 -5.071 1.00 83.88 177 GLU A C 1
ATOM 1428 O O . GLU A 1 177 ? 1.748 -7.691 -4.674 1.00 83.88 177 GLU A O 1
ATOM 1433 N N . ILE A 1 178 ? -0.322 -8.557 -4.762 1.00 85.50 178 ILE A N 1
ATOM 1434 C CA . ILE A 1 178 ? -0.950 -7.591 -3.869 1.00 85.50 178 ILE A CA 1
ATOM 1435 C C . ILE A 1 178 ? -1.491 -8.372 -2.682 1.00 85.50 178 ILE A C 1
ATOM 1437 O O . ILE A 1 178 ? -2.269 -9.305 -2.866 1.00 85.50 178 ILE A O 1
ATOM 1441 N N . LYS A 1 179 ? -1.099 -7.983 -1.470 1.00 87.88 179 LYS A N 1
ATOM 1442 C CA . LYS A 1 179 ? -1.680 -8.517 -0.235 1.00 87.88 179 LYS A CA 1
ATOM 1443 C C . LYS A 1 179 ? -2.414 -7.399 0.472 1.00 87.88 179 LYS A C 1
ATOM 1445 O O . LYS A 1 179 ? -1.884 -6.301 0.608 1.00 87.88 179 LYS A O 1
ATOM 1450 N N . VAL A 1 180 ? -3.640 -7.671 0.886 1.00 88.88 180 VAL A N 1
ATOM 1451 C CA . VAL A 1 180 ? -4.497 -6.703 1.563 1.00 88.88 180 VAL A CA 1
ATOM 1452 C C . VAL A 1 180 ? -4.778 -7.189 2.972 1.00 88.88 180 VAL A C 1
ATOM 1454 O O . VAL A 1 180 ? -5.011 -8.374 3.197 1.00 88.88 180 VAL A O 1
ATOM 1457 N N . GLU A 1 181 ? -4.759 -6.256 3.910 1.00 91.50 181 GLU A N 1
ATOM 1458 C CA . GLU A 1 181 ? -5.207 -6.479 5.271 1.00 91.50 181 GLU A CA 1
ATOM 1459 C C . GLU A 1 181 ? -6.306 -5.469 5.580 1.00 91.50 181 GLU A C 1
ATOM 1461 O O . GLU A 1 181 ? -6.093 -4.258 5.484 1.00 91.50 181 GLU A O 1
ATOM 1466 N N . GLY A 1 182 ? -7.488 -5.980 5.915 1.00 90.81 182 GLY A N 1
ATOM 1467 C CA . GLY A 1 182 ? -8.603 -5.187 6.410 1.00 90.81 182 GLY A CA 1
ATOM 1468 C C . GLY A 1 182 ? -8.732 -5.338 7.918 1.00 90.81 182 GLY A C 1
ATOM 1469 O O . GLY A 1 182 ? -8.528 -6.428 8.439 1.00 90.81 182 GLY A O 1
ATOM 1470 N N . ILE A 1 183 ? -9.102 -4.265 8.607 1.00 91.31 183 ILE A N 1
ATOM 1471 C CA . ILE A 1 183 ? -9.440 -4.258 10.033 1.00 91.31 183 ILE A CA 1
ATOM 1472 C C . ILE A 1 183 ? -10.747 -3.499 10.227 1.00 91.31 183 ILE A C 1
ATOM 1474 O O . ILE A 1 183 ? -11.027 -2.548 9.500 1.00 91.31 183 ILE A O 1
ATOM 1478 N N . ASN A 1 184 ? -11.576 -3.916 11.180 1.00 89.56 184 ASN A N 1
ATOM 1479 C CA . ASN A 1 184 ? -12.797 -3.174 11.491 1.00 89.56 184 ASN A CA 1
ATOM 1480 C C . ASN A 1 184 ? -12.476 -1.771 12.048 1.00 89.56 184 ASN A C 1
ATOM 1482 O O . ASN A 1 184 ? -11.362 -1.494 12.491 1.00 89.56 184 ASN A O 1
ATOM 1486 N N . THR A 1 185 ? -13.467 -0.884 12.054 1.00 91.12 185 THR A N 1
ATOM 1487 C CA . THR A 1 185 ? -13.312 0.491 12.559 1.00 91.12 185 THR A CA 1
ATOM 1488 C C . THR A 1 185 ? -13.546 0.621 14.069 1.00 91.12 185 THR A C 1
ATOM 1490 O O . THR A 1 185 ? -13.876 1.711 14.537 1.00 91.12 185 THR A O 1
ATOM 1493 N N . THR A 1 186 ? -13.403 -0.462 14.849 1.00 91.19 186 THR A N 1
ATOM 1494 C CA . THR A 1 186 ? -13.447 -0.377 16.322 1.00 91.19 186 THR A CA 1
ATOM 1495 C C . THR A 1 186 ? -12.350 0.582 16.788 1.00 91.19 186 THR A C 1
ATOM 1497 O O . THR A 1 186 ? -11.244 0.527 16.233 1.00 91.19 186 THR A O 1
ATOM 1500 N N . PRO A 1 187 ? -12.608 1.452 17.785 1.00 92.12 187 PRO A N 1
ATOM 1501 C CA . PRO A 1 187 ? -11.625 2.421 18.242 1.00 92.12 187 PRO A CA 1
ATOM 1502 C C . PRO A 1 187 ? -10.240 1.808 18.461 1.00 92.12 187 PRO A C 1
ATOM 1504 O O . PRO A 1 187 ? -10.061 0.931 19.298 1.00 92.12 187 PRO A O 1
ATOM 1507 N N . PHE A 1 188 ? -9.274 2.289 17.677 1.00 89.12 188 PHE A N 1
ATOM 1508 C CA . PHE A 1 188 ? -7.854 1.925 17.719 1.00 89.12 188 PHE A CA 1
ATOM 1509 C C . PHE A 1 188 ? -7.488 0.468 17.390 1.00 89.12 188 PHE A C 1
ATOM 1511 O O . PHE A 1 188 ? -6.300 0.158 17.409 1.00 89.12 188 PHE A O 1
ATOM 1518 N N . ALA A 1 189 ? -8.426 -0.384 16.959 1.00 92.75 189 ALA A N 1
ATOM 1519 C CA . ALA A 1 189 ? -8.126 -1.772 16.574 1.00 92.75 189 ALA A CA 1
ATOM 1520 C C . ALA A 1 189 ? -7.081 -1.875 15.445 1.00 92.75 189 ALA A C 1
ATOM 1522 O O . ALA A 1 189 ? -6.284 -2.809 15.398 1.00 92.75 189 ALA A O 1
ATOM 1523 N N . TYR A 1 190 ? -7.038 -0.882 14.553 1.00 94.56 190 TYR A N 1
ATOM 1524 C CA . TYR A 1 190 ? -6.004 -0.790 13.522 1.00 94.56 190 TYR A CA 1
ATOM 1525 C C . TYR A 1 190 ? -4.602 -0.564 14.102 1.00 94.56 190 TYR A C 1
ATOM 1527 O O . TYR A 1 190 ? -3.633 -1.037 13.524 1.00 94.56 190 TYR A O 1
ATOM 1535 N N . ARG A 1 191 ? -4.462 0.116 15.248 1.00 95.38 191 ARG A N 1
ATOM 1536 C CA . ARG A 1 191 ? -3.159 0.283 15.910 1.00 95.38 191 ARG A CA 1
ATOM 1537 C C . ARG A 1 191 ? -2.693 -1.030 16.509 1.00 95.38 191 ARG A C 1
ATOM 1539 O O . ARG A 1 191 ? -1.531 -1.383 16.340 1.00 95.38 191 ARG A O 1
ATOM 1546 N N . ASP A 1 192 ? -3.601 -1.760 17.153 1.00 94.12 192 ASP A N 1
ATOM 1547 C CA . ASP A 1 192 ? -3.318 -3.088 17.704 1.00 94.12 192 ASP A CA 1
ATOM 1548 C C . ASP A 1 192 ? -2.831 -4.037 16.605 1.00 94.12 192 ASP A C 1
ATOM 1550 O O . ASP A 1 192 ? -1.787 -4.671 16.747 1.00 94.12 192 ASP A O 1
ATOM 1554 N N . ALA A 1 193 ? -3.541 -4.063 15.474 1.00 94.00 193 ALA A N 1
ATOM 1555 C CA . ALA A 1 193 ? -3.211 -4.921 14.342 1.00 94.00 193 ALA A CA 1
ATOM 1556 C C . ALA A 1 193 ? -1.938 -4.483 13.595 1.00 94.00 193 ALA A C 1
ATOM 1558 O O . ALA A 1 193 ? -1.101 -5.313 13.240 1.00 94.00 193 ALA A O 1
ATOM 1559 N N . TRP A 1 194 ? -1.778 -3.187 13.318 1.00 95.56 194 TRP A N 1
ATOM 1560 C CA . TRP A 1 194 ? -0.762 -2.713 12.372 1.00 95.56 194 TRP A CA 1
ATOM 1561 C C . TRP A 1 194 ? 0.512 -2.214 13.030 1.00 95.56 194 TRP A C 1
ATOM 1563 O O . TRP A 1 194 ? 1.573 -2.299 12.410 1.00 95.56 194 TRP A O 1
ATOM 1573 N N . TRP A 1 195 ? 0.413 -1.721 14.263 1.00 95.69 195 TRP A N 1
ATOM 1574 C CA . TRP A 1 195 ? 1.492 -1.054 14.994 1.00 95.69 195 TRP A CA 1
ATOM 1575 C C . TRP A 1 195 ? 1.655 -1.596 16.419 1.00 95.69 195 TRP A C 1
ATOM 1577 O O . TRP A 1 195 ? 2.159 -0.891 17.288 1.00 95.69 195 TRP A O 1
ATOM 1587 N N . ALA A 1 196 ? 1.225 -2.838 16.669 1.00 94.62 196 ALA A N 1
ATOM 1588 C CA . ALA A 1 196 ? 1.350 -3.514 17.964 1.00 94.62 196 ALA A CA 1
ATOM 1589 C C . ALA A 1 196 ? 0.769 -2.714 19.152 1.00 94.62 196 ALA A C 1
ATOM 1591 O O . ALA A 1 196 ? 1.281 -2.766 20.268 1.00 94.62 196 ALA A O 1
ATOM 1592 N N . GLY A 1 197 ? -0.294 -1.946 18.900 1.00 93.88 197 GLY A N 1
ATOM 1593 C CA . GLY A 1 197 ? -0.978 -1.108 19.891 1.00 93.88 197 GLY A CA 1
ATOM 1594 C C . GLY A 1 197 ? -0.313 0.249 20.132 1.00 93.88 197 GLY A C 1
ATOM 1595 O O . GLY A 1 197 ? -0.835 1.076 20.883 1.00 93.88 197 GLY A O 1
ATOM 1596 N N . GLU A 1 198 ? 0.818 0.528 19.484 1.00 95.00 198 GLU A N 1
ATOM 1597 C CA . GLU A 1 198 ? 1.527 1.792 19.641 1.00 95.00 198 GLU A CA 1
ATOM 1598 C C . GLU A 1 198 ? 0.884 2.920 18.823 1.00 95.00 198 GLU A C 1
ATOM 1600 O O . GLU A 1 198 ? 0.335 2.732 17.734 1.00 95.00 198 GLU A O 1
ATOM 1605 N N . THR A 1 199 ? 0.981 4.145 19.347 1.00 96.31 199 THR A N 1
ATOM 1606 C CA . THR A 1 199 ? 0.662 5.349 18.570 1.00 96.31 199 THR A CA 1
ATOM 1607 C C . THR A 1 199 ? 1.905 5.760 17.783 1.00 96.31 199 THR A C 1
ATOM 1609 O O . THR A 1 199 ? 2.946 5.991 18.405 1.00 96.31 199 THR A O 1
ATOM 1612 N N . PRO A 1 200 ? 1.839 5.887 16.446 1.00 96.31 200 PRO A N 1
ATOM 1613 C CA . PRO A 1 200 ? 2.993 6.290 15.660 1.00 96.31 200 PRO A CA 1
ATOM 1614 C C . PRO A 1 200 ? 3.524 7.657 16.076 1.00 96.31 200 PRO A C 1
ATOM 1616 O O . PRO A 1 200 ? 2.768 8.593 16.322 1.00 96.31 200 PRO A O 1
ATOM 1619 N N . THR A 1 201 ? 4.848 7.774 16.102 1.00 96.50 201 THR A N 1
ATOM 1620 C CA . THR A 1 201 ? 5.566 8.996 16.505 1.00 96.50 201 THR A CA 1
ATOM 1621 C C . THR A 1 201 ? 6.404 9.594 15.382 1.00 96.50 201 THR A C 1
ATOM 1623 O O . THR A 1 201 ? 7.125 10.568 15.592 1.00 96.50 201 THR A O 1
ATOM 1626 N N . LYS A 1 202 ? 6.324 9.021 14.178 1.00 96.88 202 LYS A N 1
ATOM 1627 C CA . LYS A 1 202 ? 7.056 9.478 12.999 1.00 96.88 202 LYS A CA 1
ATOM 1628 C C . LYS A 1 202 ? 6.120 9.575 11.807 1.00 96.88 202 LYS A C 1
ATOM 1630 O O . LYS A 1 202 ? 5.241 8.728 11.632 1.00 96.88 202 LYS A O 1
ATOM 1635 N N . GLU A 1 203 ? 6.333 10.600 10.993 1.00 96.69 203 GLU A N 1
ATOM 1636 C CA . GLU A 1 203 ? 5.734 10.651 9.665 1.00 96.69 203 GLU A CA 1
ATOM 1637 C C . GLU A 1 203 ? 6.285 9.515 8.792 1.00 96.69 203 GLU A C 1
ATOM 1639 O O . GLU A 1 203 ? 7.409 9.066 9.035 1.00 96.69 203 GLU A O 1
ATOM 1644 N N . PRO A 1 204 ? 5.498 9.016 7.823 1.00 97.00 204 PRO A N 1
ATOM 1645 C CA . PRO A 1 204 ? 4.134 9.451 7.466 1.00 97.00 204 PRO A CA 1
ATOM 1646 C C . PRO A 1 204 ? 3.013 8.828 8.328 1.00 97.00 204 PRO A C 1
ATOM 1648 O O . PRO A 1 204 ? 1.825 9.101 8.139 1.00 97.00 204 PRO A O 1
ATOM 1651 N N . ARG A 1 205 ? 3.367 7.966 9.290 1.00 97.25 205 ARG A N 1
ATOM 1652 C CA . ARG A 1 205 ? 2.394 7.195 10.080 1.00 97.25 205 ARG A CA 1
ATOM 1653 C C . ARG A 1 205 ? 1.608 8.032 11.092 1.00 97.25 205 ARG A C 1
ATOM 1655 O O . ARG A 1 205 ? 0.471 7.670 11.382 1.00 97.25 205 ARG A O 1
ATOM 1662 N N . ILE A 1 206 ? 2.143 9.161 11.575 1.00 97.56 206 ILE A N 1
ATOM 1663 C CA . ILE A 1 206 ? 1.358 10.141 12.358 1.00 97.56 206 ILE A CA 1
ATOM 1664 C C . ILE A 1 206 ? 0.180 10.662 11.524 1.00 97.56 206 ILE A C 1
ATOM 1666 O O . ILE A 1 206 ? -0.959 10.680 12.002 1.00 97.56 206 ILE A O 1
ATOM 1670 N N . GLY A 1 207 ? 0.438 11.069 10.276 1.00 96.75 207 GLY A N 1
ATOM 1671 C CA . GLY A 1 207 ? -0.598 11.546 9.364 1.00 96.75 207 GLY A CA 1
ATOM 1672 C C . GLY A 1 207 ? -1.668 10.491 9.079 1.00 96.75 207 GLY A C 1
ATOM 1673 O O . GLY A 1 207 ? -2.861 10.801 9.118 1.00 96.75 207 GLY A O 1
ATOM 1674 N N . ILE A 1 208 ? -1.255 9.237 8.860 1.00 97.88 208 ILE A N 1
ATOM 1675 C CA . ILE A 1 208 ? -2.174 8.100 8.680 1.00 97.88 208 ILE A CA 1
ATOM 1676 C C . ILE A 1 208 ? -3.051 7.926 9.923 1.00 97.88 208 ILE A C 1
ATOM 1678 O O . ILE A 1 208 ? -4.276 7.941 9.819 1.00 97.88 208 ILE A O 1
ATOM 1682 N N . ASP A 1 209 ? -2.438 7.812 11.103 1.00 97.44 209 ASP A N 1
ATOM 1683 C CA . ASP A 1 209 ? -3.151 7.628 12.367 1.00 97.44 209 ASP A CA 1
ATOM 1684 C C . ASP A 1 209 ? -4.189 8.726 12.618 1.00 97.44 209 ASP A C 1
ATOM 1686 O O . ASP A 1 209 ? -5.337 8.446 12.965 1.00 97.44 209 ASP A O 1
ATOM 1690 N N . THR A 1 210 ? -3.793 9.977 12.382 1.00 96.44 210 THR A N 1
ATOM 1691 C CA . THR A 1 210 ? -4.657 11.147 12.551 1.00 96.44 210 THR A CA 1
ATOM 1692 C C . THR A 1 210 ? -5.893 11.052 11.656 1.00 96.44 210 THR A C 1
ATOM 1694 O O . THR A 1 210 ? -7.002 11.304 12.123 1.00 96.44 210 THR A O 1
ATOM 1697 N N . GLN A 1 211 ? -5.734 10.651 10.389 1.00 96.38 211 GLN A N 1
ATOM 1698 C CA . GLN A 1 211 ? -6.856 10.524 9.453 1.00 96.38 211 GLN A CA 1
ATOM 1699 C C . GLN A 1 211 ? -7.802 9.378 9.819 1.00 96.38 211 GLN A C 1
ATOM 1701 O O . GLN A 1 211 ? -9.021 9.553 9.760 1.00 96.38 211 GLN A O 1
ATOM 1706 N N . LEU A 1 212 ? -7.269 8.220 10.210 1.00 96.50 212 LEU A N 1
ATOM 1707 C CA . LEU A 1 212 ? -8.091 7.063 10.573 1.00 96.50 212 LEU A CA 1
ATOM 1708 C C . LEU A 1 212 ? -8.864 7.318 11.869 1.00 96.50 212 LEU A C 1
ATOM 1710 O O . LEU A 1 212 ? -10.065 7.058 11.933 1.00 96.50 212 LEU A O 1
ATOM 1714 N N . LYS A 1 213 ? -8.212 7.923 12.869 1.00 95.31 213 LYS A N 1
ATOM 1715 C CA . LYS A 1 213 ? -8.826 8.273 14.154 1.00 95.31 213 LYS A CA 1
ATOM 1716 C C . LYS A 1 213 ? -10.058 9.169 14.009 1.00 95.31 213 LYS A C 1
ATOM 1718 O O . LYS A 1 213 ? -11.015 8.994 14.754 1.00 95.31 213 LYS A O 1
ATOM 1723 N N . LEU A 1 214 ? -10.053 10.107 13.061 1.00 95.31 214 LEU A N 1
ATOM 1724 C CA . LEU A 1 214 ? -11.179 11.021 12.819 1.00 95.31 214 LEU A CA 1
ATOM 1725 C C . LEU A 1 214 ? -12.439 10.328 12.272 1.00 95.31 214 LEU A C 1
ATOM 1727 O O . LEU A 1 214 ? -13.497 10.946 12.225 1.00 95.31 214 LEU A O 1
ATOM 1731 N N . GLN A 1 215 ? -12.324 9.077 11.825 1.00 94.75 215 GLN A N 1
ATOM 1732 C CA . GLN A 1 215 ? -13.405 8.321 11.181 1.00 94.75 215 GLN A CA 1
ATOM 1733 C C . GLN A 1 215 ? -13.995 7.226 12.072 1.00 94.75 215 GLN A C 1
ATOM 1735 O O . GLN A 1 215 ? -14.887 6.490 11.639 1.00 94.75 215 GLN A O 1
ATOM 1740 N N . ILE A 1 216 ? -13.474 7.115 13.292 1.00 88.56 216 ILE A N 1
ATOM 1741 C CA . ILE A 1 216 ? -13.981 6.242 14.340 1.00 88.56 216 ILE A CA 1
ATOM 1742 C C . ILE A 1 216 ? -15.152 6.975 14.997 1.00 88.56 216 ILE A C 1
ATOM 1744 O O . ILE A 1 216 ? -14.994 8.115 15.435 1.00 88.56 216 ILE A O 1
ATOM 1748 N N . GLU A 1 217 ? -16.316 6.329 15.003 1.00 64.62 217 GLU A N 1
ATOM 1749 C CA . GLU A 1 217 ? -17.536 6.808 15.668 1.00 64.62 217 GLU A CA 1
ATOM 1750 C C . GLU A 1 217 ? -17.554 6.417 17.150 1.00 64.62 217 GLU A C 1
ATOM 1752 O O . GLU A 1 217 ? -17.089 5.298 17.475 1.00 64.62 217 GLU A O 1
#

Nearest PDB structures (foldseek):
  6fvi-assembly1_A  TM=6.036E-01  e=4.448E-03  Homo sapiens
  7b2m-assembly1_B  TM=6.040E-01  e=2.541E-02  Homo sapiens
  7b2p-assembly1_B  TM=6.033E-01  e=4.715E-02  Homo sapiens
  1d9k-assembly6_D  TM=2.752E-01  e=1.159E-01  Mus musculus
  2bc4-assembly2_C  TM=2.439E-01  e=4.232E+00  Homo sapiens

Foldseek 3Di:
DPDVVVVVVVVVVVVVVVVVVVVVVVVVVVVVVVVVVVVVVVVPPPPCVVVPVPQDKDWDWDFDDDPAQDAQDWGFIWTKIWRQDQAKKWKKKAKDKWKWQDDPPDDIDTDQAACDDPLHQKPFPFDDPQWDDQVPRIITGLDIAHNGGMGHTRTTTMGTDPVSDDPSRHNIDMDIDMDMDIDGLAQQVCCCVPVVSDQDPDPPSNVSSVSSNVRRD

Radius of gyration: 32.42 Å; Cα contacts (8 Å, |Δi|>4): 333; chains: 1; bounding box: 45×74×100 Å

Secondary structure (DSSP, 8-state):
--HHHHHHHHHHHHHHHHHHHHHHHHHHHHHHHHHHHHHHHHTS------------EEEEEEE---SS--TTPPEEEEEEEEE-SSS-EEEEEEEEEEEEE--TTSPPEEEP--SSSSS-SEE-----SSEEE-SSSEEEE-SPBPTT-BPPPS-SEEEE-GGG--GGGTTEEEEEEEEEEEEE-STTHHHHHHHTTPPP-STTHHHHHHHHHTT--